Protein 6KQW (pdb70)

Organism: Bacillus subtilis (strain 168) (NCBI:txid224308)

Secondary structure (DSSP, 8-state):
-EEE--S-HHHHHHHHHHHHHHHHTT---EEEE-TTTHHHHHHTT-EEEE---------HHHHHTTSS--S-EEEETT-HHHHH-----EEEEESS----SS--------TTS--SSEEESS-GGGSTTGGG--TTEEE--------------SS-EEEEE-TTS-TT-HHHHHHHHHHHTTSS-EEEEE-TTSS-GGGSS---TTEEEES---HHHHHTT-SEEEE---HHHHHHHHHTT--EEE---SHHHHHHHHHHHHTTSEEE--GGG--HHHHHHHHHHHHT-HHHHHHHHHHHHHHHHT-HHHHHHHHHHHH---

Radius of gyration: 20.53 Å; Cα contacts (8 Å, |Δi|>4): 589; chains: 1; bounding box: 54×44×59 Å

Solvent-accessible surface area: 15782 Å² total; per-residue (Å²): 13,5,2,14,2,41,23,39,136,27,35,0,46,7,1,28,9,0,0,82,25,0,38,115,72,65,66,76,3,5,1,8,0,15,119,113,30,6,81,40,0,105,161,20,43,5,99,14,41,87,47,154,43,115,156,155,118,102,33,119,76,43,65,151,101,92,126,61,105,21,77,2,8,0,0,1,37,63,8,70,35,0,43,96,24,109,163,22,42,19,0,21,2,6,10,9,1,0,55,9,124,69,21,108,47,44,124,200,209,122,53,85,59,18,14,74,13,1,0,0,8,0,2,93,35,0,0,30,90,55,137,58,8,68,131,54,15,7,12,0,0,15,5,45,52,184,135,104,158,40,120,74,70,150,78,47,4,0,0,0,11,0,43,116,2,18,95,100,28,52,92,0,3,99,29,0,14,150,7,6,79,137,39,77,25,40,2,19,0,12,2,22,151,22,19,73,26,156,91,24,175,89,74,8,116,13,12,53,13,126,88,90,27,56,32,75,50,6,1,108,78,12,63,0,0,0,0,16,0,11,11,42,16,0,2,23,0,0,21,13,4,1,6,0,0,0,0,8,71,106,86,48,19,72,40,0,0,67,34,0,62,140,47,14,2,4,41,60,16,31,78,150,104,10,66,33,63,17,0,74,113,11,3,113,56,2,46,70,52,126,129,10,55,56,94,0,79,81,10,37,118,50,8,116,140,8,32,15,6,66,91,0,0,42,67,1,59,72,49,83,170,231

Nearest PDB structures (foldseek):
  6kqw-assembly1_A  TM=1.003E+00  e=9.957E-61  Bacillus subtilis subsp. subtilis str. 168
  6kqx-assembly1_A  TM=9.672E-01  e=4.516E-52  Bacillus subtilis subsp. subtilis str. 168
  7bov-assembly1_A  TM=9.683E-01  e=1.628E-50  Bacillus subtilis subsp. subtilis str. 168
  7vlb-assembly2_B  TM=9.581E-01  e=4.011E-49  Bacillus spizizenii
  7vlb-assembly1_A  TM=9.550E-01  e=1.738E-48  Bacillus spizizenii

Foldseek 3Di:
DEEEEEADCLTVVLCLLQLLLLVVVPDAYEYEYAPVCCVSNVVSPYHYLHDDDDVVPECVSVVVPCVPPDQEYEYELPPLNRLVDPPHQYEYEDSAAQDAPVDDDDDPPCSNHQHQAYEYQQFLVLHDPSVPDDPNYQYQHRADHPDDDDDDDPFAEEEEDADPPPLQCVVLVVLVCVLPQPHSYQYEYANANSDDVVPDDDRHPSYDYHPDDPLLVSLLRHQAYEYAQRSNSVSSNLLNLHAYEHEHDDRSSVVSQVSCVVLLRAHYQYPVNDGSVVVNVRCVVQSPDVVSSVSSVVSNVSNVVSNHSNVVSVVVVVVPDD

B-factor: mean 69.85, std 29.56, range [24.28, 146.43]

InterPro domains:
  IPR002213 UDP-glucuronosyl/UDP-glucosyltransferase [cd03784] (4-351)
  IPR006326 UDP-glycosyltransferase, MGT-like [TIGR01426] (9-387)
  IPR010610 Erythromycin biosynthesis protein CIII-like, C-terminal domain [PF06722] (263-367)
  IPR050426 Glycosyltransferase 28 [PTHR48050] (214-385)

Structure (mmCIF, N/CA/C/O backbone):
data_6KQW
#
_entry.id   6KQW
#
_cell.length_a   51.819
_cell.length_b   116.845
_cell.length_c   187.660
_cell.angle_alpha   90.00
_cell.angle_beta   90.00
_cell.angle_gamma   90.00
#
_symmetry.space_group_name_H-M   'I 2 2 2'
#
loop_
_entity.id
_entity.type
_entity.pdbx_description
1 polymer 'Uncharacterized UDP-glucosyltransferase YjiC'
2 non-polymer 'CITRIC ACID'
3 water water
#
loop_
_atom_site.group_PDB
_atom_site.id
_atom_site.type_symbol
_atom_site.label_atom_id
_atom_site.label_alt_id
_atom_site.label_comp_id
_atom_site.label_asym_id
_atom_site.label_entity_id
_atom_site.label_seq_id
_atom_site.pdbx_PDB_ins_code
_atom_site.Cartn_x
_atom_site.Cartn_y
_atom_site.Cartn_z
_atom_site.occupancy
_atom_site.B_iso_or_equiv
_atom_site.auth_seq_id
_atom_site.auth_comp_id
_atom_site.auth_asym_id
_atom_site.auth_atom_id
_atom_site.pdbx_PDB_model_num
ATOM 1 N N . ILE A 1 6 ? 4.704 49.044 84.204 1.00 98.58 6 ILE A N 1
ATOM 2 C CA . ILE A 1 6 ? 5.131 47.917 83.385 1.00 99.07 6 ILE A CA 1
ATOM 3 C C . ILE A 1 6 ? 6.639 47.741 83.455 1.00 92.90 6 ILE A C 1
ATOM 4 O O . ILE A 1 6 ? 7.397 48.655 83.139 1.00 89.44 6 ILE A O 1
ATOM 9 N N . SER A 1 7 ? 7.071 46.559 83.877 1.00 88.94 7 SER A N 1
ATOM 10 C CA . SER A 1 7 ? 8.471 46.170 83.818 1.00 101.94 7 SER A CA 1
ATOM 11 C C . SER A 1 7 ? 8.634 45.069 82.782 1.00 99.77 7 SER A C 1
ATOM 12 O O . SER A 1 7 ? 7.778 44.186 82.661 1.00 94.46 7 SER A O 1
ATOM 15 N N . MET A 1 8 ? 9.724 45.130 82.023 1.00 100.17 8 MET A N 1
ATOM 16 C CA . MET A 1 8 ? 10.033 44.100 81.041 1.00 97.28 8 MET A CA 1
ATOM 17 C C . MET A 1 8 ? 11.446 43.592 81.275 1.00 91.28 8 MET A C 1
ATOM 18 O O . MET A 1 8 ? 12.409 44.363 81.197 1.00 97.82 8 MET A O 1
ATOM 23 N N . ILE A 1 9 ? 11.561 42.299 81.560 1.00 93.96 9 ILE A N 1
ATOM 24 C CA . ILE A 1 9 ? 12.834 41.658 81.863 1.00 98.15 9 ILE A CA 1
ATOM 25 C C . ILE A 1 9 ? 13.355 41.019 80.583 1.00 93.81 9 ILE A C 1
ATOM 26 O O . ILE A 1 9 ? 12.603 40.348 79.865 1.00 91.78 9 ILE A O 1
ATOM 31 N N . ASN A 1 10 ? 14.638 41.225 80.295 1.00 86.78 10 ASN A N 1
ATOM 32 C CA . ASN A 1 10 ? 15.210 40.801 79.025 1.00 87.87 10 ASN A CA 1
ATOM 33 C C . ASN A 1 10 ? 16.686 40.482 79.212 1.00 100.08 10 ASN A C 1
ATOM 34 O O . ASN A 1 10 ? 17.395 41.190 79.932 1.00 97.95 10 ASN A O 1
ATOM 39 N N . ILE A 1 11 ? 17.140 39.418 78.555 1.00 86.17 11 ILE A N 1
ATOM 40 C CA . ILE A 1 11 ? 18.534 38.981 78.625 1.00 85.42 11 ILE A CA 1
ATOM 41 C C . ILE A 1 11 ? 19.425 40.034 77.976 1.00 87.77 11 ILE A C 1
ATOM 42 O O . ILE A 1 11 ? 18.946 40.822 77.147 1.00 90.02 11 ILE A O 1
ATOM 47 N N . PRO A 1 12 ? 20.718 40.098 78.323 1.00 86.92 12 PRO A N 1
ATOM 48 C CA . PRO A 1 12 ? 21.618 41.106 77.713 1.00 98.55 12 PRO A CA 1
ATOM 49 C C . PRO A 1 12 ? 22.216 40.699 76.364 1.00 102.03 12 PRO A C 1
ATOM 50 O O . PRO A 1 12 ? 23.354 40.237 76.243 1.00 93.88 12 PRO A O 1
ATOM 54 N N . ALA A 1 13 ? 21.420 40.887 75.312 1.00 102.74 13 ALA A N 1
ATOM 55 C CA . ALA A 1 13 ? 21.864 40.666 73.942 1.00 97.13 13 ALA A CA 1
ATOM 56 C C . ALA A 1 13 ? 21.042 41.553 73.019 1.00 81.26 13 ALA A C 1
ATOM 57 O O . ALA A 1 13 ? 19.813 41.603 73.138 1.00 81.98 13 ALA A O 1
ATOM 59 N N . TYR A 1 14 ? 21.735 42.238 72.103 1.00 79.46 14 TYR A N 1
ATOM 60 C CA . TYR A 1 14 ? 21.106 43.209 71.208 1.00 83.29 14 TYR A CA 1
ATOM 61 C C . TYR A 1 14 ? 19.933 42.600 70.449 1.00 85.26 14 TYR A C 1
ATOM 62 O O . TYR A 1 14 ? 18.892 43.249 70.278 1.00 78.35 14 TYR A O 1
ATOM 71 N N . GLY A 1 15 ? 20.082 41.356 69.987 1.00 81.81 15 GLY A N 1
ATOM 72 C CA . GLY A 1 15 ? 19.030 40.729 69.207 1.00 62.35 15 GLY A CA 1
ATOM 73 C C . GLY A 1 15 ? 17.713 40.609 69.947 1.00 72.00 15 GLY A C 1
ATOM 74 O O . GLY A 1 15 ? 16.646 40.591 69.327 1.00 69.89 15 GLY A O 1
ATOM 75 N N . HIS A 1 16 ? 17.762 40.530 71.275 1.00 71.82 16 HIS A N 1
ATOM 76 C CA . HIS A 1 16 ? 16.544 40.465 72.073 1.00 75.38 16 HIS A CA 1
ATOM 77 C C . HIS A 1 16 ? 16.085 41.831 72.556 1.00 67.50 16 HIS A C 1
ATOM 78 O O . HIS A 1 16 ? 14.878 42.059 72.690 1.00 74.94 16 HIS A O 1
ATOM 85 N N . VAL A 1 17 ? 17.018 42.746 72.817 1.00 65.43 17 VAL A N 1
ATOM 86 C CA . VAL A 1 17 ? 16.656 44.043 73.375 1.00 78.11 17 VAL A CA 1
ATOM 87 C C . VAL A 1 17 ? 16.060 44.953 72.311 1.00 82.03 17 VAL A C 1
ATOM 88 O O . VAL A 1 17 ? 15.092 45.678 72.573 1.00 78.18 17 VAL A O 1
ATOM 92 N N . ASN A 1 18 ? 16.616 44.936 71.099 1.00 73.71 18 ASN A N 1
ATOM 93 C CA . ASN A 1 18 ? 16.299 45.994 70.142 1.00 81.96 18 ASN A CA 1
ATOM 94 C C . ASN A 1 18 ? 14.861 45.990 69.639 1.00 69.28 18 ASN A C 1
ATOM 95 O O . ASN A 1 18 ? 14.302 47.082 69.443 1.00 71.86 18 ASN A O 1
ATOM 100 N N . PRO A 1 19 ? 14.220 44.848 69.375 1.00 69.70 19 PRO A N 1
ATOM 101 C CA . PRO A 1 19 ? 12.786 44.906 69.057 1.00 64.58 19 PRO A CA 1
ATOM 102 C C . PRO A 1 19 ? 11.950 45.465 70.195 1.00 76.55 19 PRO A C 1
ATOM 103 O O . PRO A 1 19 ? 10.864 45.999 69.946 1.00 60.49 19 PRO A O 1
ATOM 107 N N . THR A 1 20 ? 12.423 45.377 71.438 1.00 70.98 20 THR A N 1
ATOM 108 C CA . THR A 1 20 ? 11.674 45.933 72.557 1.00 74.07 20 THR A CA 1
ATOM 109 C C . THR A 1 20 ? 11.751 47.453 72.625 1.00 73.26 20 THR A C 1
ATOM 110 O O . THR A 1 20 ? 10.872 48.074 73.231 1.00 68.10 20 THR A O 1
ATOM 114 N N . LEU A 1 21 ? 12.767 48.063 72.009 1.00 66.52 21 LEU A N 1
ATOM 115 C CA . LEU A 1 21 ? 13.007 49.492 72.203 1.00 65.06 21 LEU A CA 1
ATOM 116 C C . LEU A 1 21 ? 11.873 50.336 71.636 1.00 77.21 21 LEU A C 1
ATOM 117 O O . LEU A 1 21 ? 11.362 51.237 72.311 1.00 75.97 21 LEU A O 1
ATOM 122 N N . ALA A 1 22 ? 11.469 50.067 70.392 1.00 73.59 22 ALA A N 1
ATOM 123 C CA . ALA A 1 22 ? 10.354 50.804 69.808 1.00 68.56 22 ALA A CA 1
ATOM 124 C C . ALA A 1 22 ? 9.054 50.567 70.563 1.00 74.01 22 ALA A C 1
ATOM 125 O O . ALA A 1 22 ? 8.118 51.362 70.430 1.00 64.19 22 ALA A O 1
ATOM 127 N N . LEU A 1 23 ? 8.980 49.498 71.360 1.00 72.12 23 LEU A N 1
ATOM 128 C CA . LEU A 1 23 ? 7.763 49.199 72.105 1.00 77.04 23 LEU A CA 1
ATOM 129 C C . LEU A 1 23 ? 7.726 49.925 73.445 1.00 79.48 23 LEU A C 1
ATOM 130 O O . LEU A 1 23 ? 6.650 50.339 73.894 1.00 70.12 23 LEU A O 1
ATOM 135 N N . VAL A 1 24 ? 8.879 50.088 74.102 1.00 68.12 24 VAL A N 1
ATOM 136 C CA . VAL A 1 24 ? 8.896 50.919 75.302 1.00 87.57 24 VAL A CA 1
ATOM 137 C C . VAL A 1 24 ? 8.616 52.368 74.932 1.00 86.87 24 VAL A C 1
ATOM 138 O O . VAL A 1 24 ? 8.000 53.106 75.708 1.00 91.00 24 VAL A O 1
ATOM 142 N N . GLU A 1 25 ? 9.034 52.791 73.736 1.00 75.81 25 GLU A N 1
ATOM 143 C CA . GLU A 1 25 ? 8.751 54.148 73.285 1.00 86.06 25 GLU A CA 1
ATOM 144 C C . GLU A 1 25 ? 7.264 54.334 73.016 1.00 82.96 25 GLU A C 1
ATOM 145 O O . GLU A 1 25 ? 6.696 55.387 73.329 1.00 90.05 25 GLU A O 1
ATOM 151 N N . LYS A 1 26 ? 6.615 53.318 72.443 1.00 76.66 26 LYS A N 1
ATOM 152 C CA . LYS A 1 26 ? 5.172 53.387 72.236 1.00 84.59 26 LYS A CA 1
ATOM 153 C C . LYS A 1 26 ? 4.425 53.363 73.563 1.00 91.49 26 LYS A C 1
ATOM 154 O O . LYS A 1 26 ? 3.449 54.100 73.745 1.00 84.28 26 LYS A O 1
ATOM 160 N N . LEU A 1 27 ? 4.869 52.524 74.502 1.00 87.72 27 LEU A N 1
ATOM 161 C CA . LEU A 1 27 ? 4.213 52.458 75.804 1.00 87.92 27 LEU A CA 1
ATOM 162 C C . LEU A 1 27 ? 4.440 53.735 76.604 1.00 93.84 27 LEU A C 1
ATOM 163 O O . LEU A 1 27 ? 3.538 54.199 77.312 1.00 89.05 27 LEU A O 1
ATOM 168 N N . CYS A 1 28 ? 5.638 54.318 76.505 1.00 87.03 28 CYS A N 1
ATOM 169 C CA . CYS A 1 28 ? 5.921 55.551 77.234 1.00 85.67 28 CYS A CA 1
ATOM 170 C C . CYS A 1 28 ? 5.078 56.709 76.717 1.00 95.16 28 CYS A C 1
ATOM 171 O O . CYS A 1 28 ? 4.540 57.492 77.508 1.00 92.97 28 CYS A O 1
ATOM 174 N N . GLU A 1 29 ? 4.949 56.834 75.395 1.00 89.51 29 GLU A N 1
ATOM 175 C CA . GLU A 1 29 ? 4.134 57.898 74.821 1.00 93.09 29 GLU A CA 1
ATOM 176 C C . GLU A 1 29 ? 2.647 57.707 75.089 1.00 84.59 29 GLU A C 1
ATOM 177 O O . GLU A 1 29 ? 1.876 58.655 74.905 1.00 107.01 29 GLU A O 1
ATOM 183 N N . LYS A 1 30 ? 2.230 56.517 75.517 1.00 82.81 30 LYS A N 1
ATOM 184 C CA . LYS A 1 30 ? 0.845 56.254 75.884 1.00 89.57 30 LYS A CA 1
ATOM 185 C C . LYS A 1 30 ? 0.570 56.502 77.361 1.00 92.95 30 LYS A C 1
ATOM 186 O O . LYS A 1 30 ? -0.553 56.263 77.816 1.00 93.73 30 LYS A O 1
ATOM 192 N N . GLY A 1 31 ? 1.562 56.964 78.117 1.00 87.40 31 GLY A N 1
ATOM 193 C CA . GLY A 1 31 ? 1.359 57.270 79.519 1.00 87.77 31 GLY A CA 1
ATOM 194 C C . GLY A 1 31 ? 1.472 56.069 80.434 1.00 101.59 31 GLY A C 1
ATOM 195 O O . GLY A 1 31 ? 0.571 55.799 81.236 1.00 111.50 31 GLY A O 1
ATOM 196 N N . HIS A 1 32 ? 2.579 55.339 80.321 1.00 87.39 32 HIS A N 1
ATOM 197 C CA . HIS A 1 32 ? 2.880 54.217 81.195 1.00 82.49 32 HIS A CA 1
ATOM 198 C C . HIS A 1 32 ? 4.314 54.350 81.688 1.00 85.98 32 HIS A C 1
ATOM 199 O O . HIS A 1 32 ? 5.161 54.970 81.039 1.00 97.68 32 HIS A O 1
ATOM 206 N N . ARG A 1 33 ? 4.568 53.733 82.844 1.00 96.05 33 ARG A N 1
ATOM 207 C CA . ARG A 1 33 ? 5.922 53.693 83.453 1.00 98.93 33 ARG A CA 1
ATOM 208 C C . ARG A 1 33 ? 6.578 52.389 82.994 1.00 83.75 33 ARG A C 1
ATOM 209 O O . ARG A 1 33 ? 6.030 51.316 83.297 1.00 82.04 33 ARG A O 1
ATOM 217 N N . VAL A 1 34 ? 7.697 52.491 82.276 1.00 82.49 34 VAL A N 1
ATOM 218 C CA . VAL A 1 34 ? 8.377 51.318 81.741 1.00 90.43 34 VAL A CA 1
ATOM 219 C C . VAL A 1 34 ? 9.724 51.205 82.444 1.00 84.13 34 VAL A C 1
ATOM 220 O O . VAL A 1 34 ? 10.673 51.930 82.120 1.00 87.90 34 VAL A O 1
ATOM 224 N N . THR A 1 35 ? 9.809 50.304 83.415 1.00 84.51 35 THR A N 1
ATOM 225 C CA . THR A 1 35 ? 11.090 49.904 83.971 1.00 100.06 35 THR A CA 1
ATOM 226 C C . THR A 1 35 ? 11.641 48.738 83.157 1.00 98.18 35 THR A C 1
ATOM 227 O O . THR A 1 35 ? 10.889 47.958 82.568 1.00 96.40 35 THR A O 1
ATOM 231 N N . TYR A 1 36 ? 12.967 48.633 83.112 1.00 95.84 36 TYR A N 1
ATOM 232 C CA . TYR A 1 36 ? 13.615 47.708 82.185 1.00 95.70 36 TYR A CA 1
ATOM 233 C C . TYR A 1 36 ? 14.871 47.159 82.845 1.00 93.33 36 TYR A C 1
ATOM 234 O O . TYR A 1 36 ? 15.839 47.898 83.046 1.00 86.46 36 TYR A O 1
ATOM 243 N N . ALA A 1 37 ? 14.864 45.869 83.168 1.00 91.91 37 ALA A N 1
ATOM 244 C CA . ALA A 1 37 ? 16.028 45.234 83.774 1.00 93.76 37 ALA A CA 1
ATOM 245 C C . ALA A 1 37 ? 17.022 44.846 82.686 1.00 91.12 37 ALA A C 1
ATOM 246 O O . ALA A 1 37 ? 16.768 43.923 81.906 1.00 98.47 37 ALA A O 1
ATOM 248 N N . THR A 1 38 ? 18.149 45.555 82.631 1.00 93.69 38 THR A N 1
ATOM 249 C CA . THR A 1 38 ? 19.206 45.264 81.672 1.00 91.86 38 THR A CA 1
ATOM 250 C C . THR A 1 38 ? 20.540 45.644 82.303 1.00 101.16 38 THR A C 1
ATOM 251 O O . THR A 1 38 ? 20.590 46.224 83.391 1.00 107.56 38 THR A O 1
ATOM 255 N N . THR A 1 39 ? 21.632 45.302 81.622 1.00 96.43 39 THR A N 1
ATOM 256 C CA . THR A 1 39 ? 22.951 45.665 82.113 1.00 102.62 39 THR A CA 1
ATOM 257 C C . THR A 1 39 ? 23.258 47.114 81.746 1.00 105.31 39 THR A C 1
ATOM 258 O O . THR A 1 39 ? 22.480 47.794 81.072 1.00 111.30 39 THR A O 1
ATOM 262 N N . GLU A 1 40 ? 24.410 47.602 82.209 1.00 101.39 40 GLU A N 1
ATOM 263 C CA . GLU A 1 40 ? 24.850 48.934 81.813 1.00 116.98 40 GLU A CA 1
ATOM 264 C C . GLU A 1 40 ? 25.118 49.019 80.317 1.00 111.04 40 GLU A C 1
ATOM 265 O O . GLU A 1 40 ? 25.077 50.117 79.751 1.00 113.77 40 GLU A O 1
ATOM 271 N N . GLU A 1 41 ? 25.376 47.882 79.666 1.00 109.13 41 GLU A N 1
ATOM 272 C CA . GLU A 1 41 ? 25.631 47.881 78.230 1.00 108.89 41 GLU A CA 1
ATOM 273 C C . GLU A 1 41 ? 24.423 48.390 77.452 1.00 107.86 41 GLU A C 1
ATOM 274 O O . GLU A 1 41 ? 24.570 49.159 76.495 1.00 101.31 41 GLU A O 1
ATOM 280 N N . PHE A 1 42 ? 23.222 47.977 77.850 1.00 94.85 42 PHE A N 1
ATOM 281 C CA . PHE A 1 42 ? 21.994 48.395 77.187 1.00 106.61 42 PHE A CA 1
ATOM 282 C C . PHE A 1 42 ? 21.266 49.504 77.933 1.00 110.36 42 PHE A C 1
ATOM 283 O O . PHE A 1 42 ? 20.161 49.880 77.532 1.00 99.27 42 PHE A O 1
ATOM 291 N N . ALA A 1 43 ? 21.859 50.033 79.004 1.00 112.02 43 ALA A N 1
ATOM 292 C CA . ALA A 1 43 ? 21.222 51.116 79.751 1.00 103.92 43 ALA A CA 1
ATOM 293 C C . ALA A 1 43 ? 21.014 52.377 78.921 1.00 96.28 43 ALA A C 1
ATOM 294 O O . ALA A 1 43 ? 19.906 52.939 78.968 1.00 95.70 43 ALA A O 1
ATOM 296 N N . PRO A 1 44 ? 21.998 52.884 78.161 1.00 97.98 44 PRO A N 1
ATOM 297 C CA . PRO A 1 44 ? 21.740 54.117 77.396 1.00 104.08 44 PRO A CA 1
ATOM 298 C C . PRO A 1 44 ? 20.639 53.967 76.361 1.00 101.83 44 PRO A C 1
ATOM 299 O O . PRO A 1 44 ? 19.842 54.894 76.174 1.00 93.72 44 PRO A O 1
ATOM 303 N N . ALA A 1 45 ? 20.567 52.818 75.685 1.00 101.30 45 ALA A N 1
ATOM 304 C CA . ALA A 1 45 ? 19.559 52.634 74.646 1.00 92.51 45 ALA A CA 1
ATOM 305 C C . ALA A 1 45 ? 18.154 52.535 75.228 1.00 94.10 45 ALA A C 1
ATOM 306 O O . ALA A 1 45 ? 17.193 53.002 74.604 1.00 96.99 45 ALA A O 1
ATOM 308 N N . VAL A 1 46 ? 18.013 51.933 76.411 1.00 92.01 46 VAL A N 1
ATOM 309 C CA . VAL A 1 46 ? 16.696 51.813 77.031 1.00 97.19 46 VAL A CA 1
ATOM 310 C C . VAL A 1 46 ? 16.210 53.172 77.518 1.00 98.76 46 VAL A C 1
ATOM 311 O O . VAL A 1 46 ? 15.057 53.558 77.288 1.00 94.61 46 VAL A O 1
ATOM 315 N N . GLN A 1 47 ? 17.080 53.918 78.202 1.00 94.44 47 GLN A N 1
ATOM 316 C CA . GLN A 1 47 ? 16.691 55.227 78.711 1.00 103.32 47 GLN A CA 1
ATOM 317 C C . GLN A 1 47 ? 16.529 56.259 77.604 1.00 99.54 47 GLN A C 1
ATOM 318 O O . GLN A 1 47 ? 15.821 57.249 77.802 1.00 102.60 47 GLN A O 1
ATOM 324 N N . GLN A 1 48 ? 17.161 56.056 76.447 1.00 97.68 48 GLN A N 1
ATOM 325 C CA . GLN A 1 48 ? 16.950 56.970 75.328 1.00 101.61 48 GLN A CA 1
ATOM 326 C C . GLN A 1 48 ? 15.555 56.807 74.740 1.00 96.54 48 GLN A C 1
ATOM 327 O O . GLN A 1 48 ? 15.028 57.737 74.113 1.00 102.22 48 GLN A O 1
ATOM 333 N N . ALA A 1 49 ? 14.944 55.637 74.937 1.00 90.09 49 ALA A N 1
ATOM 334 C CA . ALA A 1 49 ? 13.582 55.365 74.506 1.00 93.01 49 ALA A CA 1
ATOM 335 C C . ALA A 1 49 ? 12.579 55.522 75.638 1.00 103.57 49 ALA A C 1
ATOM 336 O O . ALA A 1 49 ? 11.437 55.072 75.510 1.00 94.98 49 ALA A O 1
ATOM 338 N N . GLY A 1 50 ? 12.987 56.139 76.746 1.00 103.10 50 GLY A N 1
ATOM 339 C CA . GLY A 1 50 ? 12.087 56.440 77.836 1.00 97.90 50 GLY A CA 1
ATOM 340 C C . GLY A 1 50 ? 12.013 55.397 78.930 1.00 96.58 50 GLY A C 1
ATOM 341 O O . GLY A 1 50 ? 11.327 55.626 79.935 1.00 95.73 50 GLY A O 1
ATOM 342 N N . GLY A 1 51 ? 12.688 54.263 78.773 1.00 100.05 51 GLY A N 1
ATOM 343 C CA . GLY A 1 51 ? 12.667 53.252 79.807 1.00 100.91 51 GLY A CA 1
ATOM 344 C C . GLY A 1 51 ? 13.449 53.666 81.038 1.00 100.17 51 GLY A C 1
ATOM 345 O O . GLY A 1 51 ? 14.295 54.561 81.014 1.00 97.19 51 GLY A O 1
ATOM 346 N N . GLU A 1 52 ? 13.148 52.997 82.142 1.00 96.30 52 GLU A N 1
ATOM 347 C CA . GLU A 1 52 ? 13.884 53.149 83.390 1.00 97.63 52 GLU A CA 1
ATOM 348 C C . GLU A 1 52 ? 14.761 51.909 83.523 1.00 90.17 52 GLU A C 1
ATOM 349 O O . GLU A 1 52 ? 14.262 50.799 83.727 1.00 88.37 52 GLU A O 1
ATOM 355 N N . ALA A 1 53 ? 16.069 52.100 83.381 1.00 90.36 53 ALA A N 1
ATOM 356 C CA . ALA A 1 53 ? 17.006 50.984 83.299 1.00 100.39 53 ALA A CA 1
ATOM 357 C C . ALA A 1 53 ? 17.339 50.519 84.710 1.00 102.86 53 ALA A C 1
ATOM 358 O O . ALA A 1 53 ? 18.172 51.113 85.397 1.00 106.68 53 ALA A O 1
ATOM 360 N N . LEU A 1 54 ? 16.676 49.456 85.152 1.00 98.48 54 LEU A N 1
ATOM 361 C CA . LEU A 1 54 ? 16.982 48.826 86.435 1.00 101.07 54 LEU A CA 1
ATOM 362 C C . LEU A 1 54 ? 18.170 47.896 86.222 1.00 99.45 54 LEU A C 1
ATOM 363 O O . LEU A 1 54 ? 18.019 46.713 85.905 1.00 104.04 54 LEU A O 1
ATOM 368 N N . ILE A 1 55 ? 19.371 48.453 86.408 1.00 93.14 55 ILE A N 1
ATOM 369 C CA . ILE A 1 55 ? 20.598 47.740 86.080 1.00 98.83 55 ILE A CA 1
ATOM 370 C C . ILE A 1 55 ? 20.710 46.465 86.914 1.00 114.65 55 ILE A C 1
ATOM 371 O O . ILE A 1 55 ? 20.227 46.390 88.051 1.00 121.02 55 ILE A O 1
ATOM 376 N N . TYR A 1 56 ? 21.323 45.438 86.325 1.00 114.13 56 TYR A N 1
ATOM 377 C CA . TYR A 1 56 ? 21.553 44.185 87.030 1.00 114.96 56 TYR A CA 1
ATOM 378 C C . TYR A 1 56 ? 22.851 43.561 86.531 1.00 113.99 56 TYR A C 1
ATOM 379 O O . TYR A 1 56 ? 23.376 43.926 85.475 1.00 109.59 56 TYR A O 1
ATOM 388 N N . HIS A 1 57 ? 23.383 42.637 87.328 1.00 115.19 57 HIS A N 1
ATOM 389 C CA . HIS A 1 57 ? 24.665 42.000 87.063 1.00 122.93 57 HIS A CA 1
ATOM 390 C C . HIS A 1 57 ? 24.461 40.521 86.761 1.00 126.40 57 HIS A C 1
ATOM 391 O O . HIS A 1 57 ? 23.609 39.863 87.368 1.00 123.31 57 HIS A O 1
ATOM 398 N N . THR A 1 58 ? 25.246 40.000 85.819 1.00 127.11 58 THR A N 1
ATOM 399 C CA . THR A 1 58 ? 25.178 38.588 85.469 1.00 125.10 58 THR A CA 1
ATOM 400 C C . THR A 1 58 ? 26.521 38.133 84.918 1.00 129.30 58 THR A C 1
ATOM 401 O O . THR A 1 58 ? 27.364 38.942 84.520 1.00 127.56 58 THR A O 1
ATOM 405 N N . SER A 1 59 ? 26.703 36.813 84.898 1.00 134.64 59 SER A N 1
ATOM 406 C CA . SER A 1 59 ? 27.950 36.199 84.443 1.00 134.59 59 SER A CA 1
ATOM 407 C C . SER A 1 59 ? 27.873 35.952 82.937 1.00 133.20 59 SER A C 1
ATOM 408 O O . SER A 1 59 ? 27.757 34.824 82.455 1.00 124.64 59 SER A O 1
ATOM 411 N N . LEU A 1 60 ? 27.945 37.051 82.190 1.00 140.98 60 LEU A N 1
ATOM 412 C CA . LEU A 1 60 ? 27.868 36.998 80.734 1.00 135.34 60 LEU A CA 1
ATOM 413 C C . LEU A 1 60 ? 29.080 36.282 80.146 1.00 126.82 60 LEU A C 1
ATOM 414 O O . LEU A 1 60 ? 30.192 36.810 80.154 1.00 118.08 60 LEU A O 1
ATOM 419 N N . SER A 1 86 ? 19.114 30.055 83.336 1.00 128.22 86 SER A N 1
ATOM 420 C CA . SER A 1 86 ? 19.458 29.103 84.426 1.00 126.22 86 SER A CA 1
ATOM 421 C C . SER A 1 86 ? 20.297 29.817 85.491 1.00 124.52 86 SER A C 1
ATOM 422 O O . SER A 1 86 ? 21.299 29.232 85.937 1.00 126.57 86 SER A O 1
ATOM 425 N N . ILE A 1 87 ? 19.894 31.031 85.878 1.00 128.82 87 ILE A N 1
ATOM 426 C CA . ILE A 1 87 ? 20.649 31.818 86.899 1.00 124.57 87 ILE A CA 1
ATOM 427 C C . ILE A 1 87 ? 19.735 32.123 88.092 1.00 132.56 87 ILE A C 1
ATOM 428 O O . ILE A 1 87 ? 19.149 31.171 88.642 1.00 126.47 87 ILE A O 1
ATOM 433 N N . LEU A 1 88 ? 19.620 33.399 88.477 1.00 135.76 88 LEU A N 1
ATOM 434 C CA . LEU A 1 88 ? 18.788 33.769 89.653 1.00 132.29 88 LEU A CA 1
ATOM 435 C C . LEU A 1 88 ? 18.106 35.126 89.436 1.00 131.38 88 LEU A C 1
ATOM 436 O O . LEU A 1 88 ? 18.687 35.984 88.745 1.00 129.62 88 LEU A O 1
ATOM 441 N N . PRO A 1 89 ? 16.890 35.345 89.986 1.00 130.19 89 PRO A N 1
ATOM 442 C CA . PRO A 1 89 ? 16.177 36.613 89.861 1.00 129.71 89 PRO A CA 1
ATOM 443 C C . PRO A 1 89 ? 16.274 37.437 91.153 1.00 135.43 89 PRO A C 1
ATOM 444 O O . PRO A 1 89 ? 15.475 38.338 91.331 1.00 129.77 89 PRO A O 1
ATOM 448 N N . GLN A 1 90 ? 17.237 37.106 92.017 1.00 132.70 90 GLN A N 1
ATOM 449 C CA . GLN A 1 90 ? 17.409 37.830 93.305 1.00 130.12 90 GLN A CA 1
ATOM 450 C C . GLN A 1 90 ? 17.611 39.323 93.028 1.00 128.59 90 GLN A C 1
ATOM 451 O O . GLN A 1 90 ? 16.968 40.140 93.708 1.00 134.67 90 GLN A O 1
ATOM 457 N N . LEU A 1 91 ? 18.463 39.659 92.055 1.00 130.20 91 LEU A N 1
ATOM 458 C CA . LEU A 1 91 ? 18.730 41.081 91.708 1.00 125.97 91 LEU A CA 1
ATOM 459 C C . LEU A 1 91 ? 17.403 41.799 91.432 1.00 127.72 91 LEU A C 1
ATOM 460 O O . LEU A 1 91 ? 17.204 42.896 91.983 1.00 125.84 91 LEU A O 1
ATOM 465 N N . GLU A 1 92 ? 16.538 41.200 90.607 1.00 124.05 92 GLU A N 1
ATOM 466 C CA . GLU A 1 92 ? 15.220 41.807 90.275 1.00 126.77 92 GLU A CA 1
ATOM 467 C C . GLU A 1 92 ? 14.328 41.781 91.519 1.00 134.60 92 GLU A C 1
ATOM 468 O O . GLU A 1 92 ? 13.528 42.719 91.690 1.00 134.14 92 GLU A O 1
ATOM 474 N N . GLU A 1 93 ? 14.470 40.742 92.347 1.00 135.74 93 GLU A N 1
ATOM 475 C CA . GLU A 1 93 ? 13.652 40.612 93.582 1.00 134.26 93 GLU A CA 1
ATOM 476 C C . GLU A 1 93 ? 13.957 41.788 94.515 1.00 134.90 93 GLU A C 1
ATOM 477 O O . GLU A 1 93 ? 13.004 42.307 95.127 1.00 141.54 93 GLU A O 1
ATOM 483 N N . LEU A 1 94 ? 15.237 42.168 94.610 1.00 129.21 94 LEU A N 1
ATOM 484 C CA . LEU A 1 94 ? 15.688 43.300 95.462 1.00 131.89 94 LEU A CA 1
ATOM 485 C C . LEU A 1 94 ? 14.782 44.508 95.206 1.00 136.14 94 LEU A C 1
ATOM 486 O O . LEU A 1 94 ? 14.122 44.962 96.159 1.00 139.69 94 LEU A O 1
ATOM 491 N N . TYR A 1 95 ? 14.740 44.990 93.963 1.00 132.07 95 TYR A N 1
ATOM 492 C CA . TYR A 1 95 ? 13.868 46.147 93.630 1.00 125.95 95 TYR A CA 1
ATOM 493 C C . TYR A 1 95 ? 12.408 45.685 93.573 1.00 131.60 95 TYR A C 1
ATOM 494 O O . TYR A 1 95 ? 11.723 45.993 92.580 1.00 126.69 95 TYR A O 1
ATOM 503 N N . LYS A 1 96 ? 11.959 44.972 94.611 1.00 137.94 96 LYS A N 1
ATOM 504 C CA . LYS A 1 96 ? 10.562 44.465 94.688 1.00 132.53 96 LYS A CA 1
ATOM 505 C C . LYS A 1 96 ? 9.680 45.522 95.356 1.00 133.00 96 LYS A C 1
ATOM 506 O O . LYS A 1 96 ? 8.454 45.475 95.132 1.00 129.14 96 LYS A O 1
ATOM 512 N N . ASP A 1 97 ? 10.292 46.409 96.156 1.00 135.15 97 ASP A N 1
ATOM 513 C CA . ASP A 1 97 ? 9.592 47.502 96.885 1.00 130.12 97 ASP A CA 1
ATOM 514 C C . ASP A 1 97 ? 8.599 48.181 95.939 1.00 130.33 97 ASP A C 1
ATOM 515 O O . ASP A 1 97 ? 7.406 48.250 96.285 1.00 125.07 97 ASP A O 1
ATOM 520 N N . ASP A 1 98 ? 9.088 48.665 94.795 1.00 134.09 98 ASP A N 1
ATOM 521 C CA . ASP A 1 98 ? 8.197 49.266 93.770 1.00 127.42 98 ASP A CA 1
ATOM 522 C C . ASP A 1 98 ? 7.713 48.126 92.870 1.00 119.37 98 ASP A C 1
ATOM 523 O O . ASP A 1 98 ? 8.192 48.036 91.727 1.00 122.67 98 ASP A O 1
ATOM 528 N N . GLN A 1 99 ? 6.787 47.300 93.371 1.00 116.78 99 GLN A N 1
ATOM 529 C CA . GLN A 1 99 ? 6.274 46.167 92.616 1.00 115.17 99 GLN A CA 1
ATOM 530 C C . GLN A 1 99 ? 5.687 46.671 91.300 1.00 119.30 99 GLN A C 1
ATOM 531 O O . 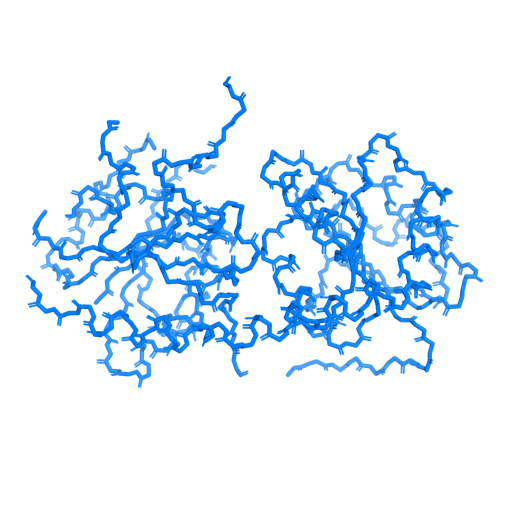GLN A 1 99 ? 4.964 47.675 91.290 1.00 113.64 99 GLN A O 1
ATOM 537 N N . PRO A 1 100 ? 6.062 46.073 90.181 1.00 123.05 100 PRO A N 1
ATOM 538 C CA . PRO A 1 100 ? 5.491 46.474 88.890 1.00 112.45 100 PRO A CA 1
ATOM 539 C C . PRO A 1 100 ? 4.094 45.902 88.695 1.00 100.54 100 PRO A C 1
ATOM 540 O O . PRO A 1 100 ? 3.687 44.933 89.337 1.00 99.50 100 PRO A O 1
ATOM 544 N N . ASP A 1 101 ? 3.363 46.511 87.761 1.00 95.90 101 ASP A N 1
ATOM 545 C CA . ASP A 1 101 ? 1.962 46.200 87.518 1.00 91.51 101 ASP A CA 1
ATOM 546 C C . ASP A 1 101 ? 1.746 45.138 86.447 1.00 107.25 101 ASP A C 1
ATOM 547 O O . ASP A 1 101 ? 0.770 44.384 86.525 1.00 107.39 101 ASP A O 1
ATOM 552 N N . LEU A 1 102 ? 2.620 45.065 85.444 1.00 112.09 102 LEU A N 1
ATOM 553 C CA . LEU A 1 102 ? 2.532 44.056 84.399 1.00 100.58 102 LEU A CA 1
ATOM 554 C C . LEU A 1 102 ? 3.938 43.608 84.039 1.00 98.10 102 LEU A C 1
ATOM 555 O O . LEU A 1 102 ? 4.853 44.431 83.948 1.00 91.38 102 LEU A O 1
ATOM 560 N N . ILE A 1 103 ? 4.112 42.306 83.850 1.00 97.70 103 ILE A N 1
ATOM 561 C CA . ILE A 1 103 ? 5.401 41.740 83.472 1.00 101.82 103 ILE A CA 1
ATOM 562 C C . ILE A 1 103 ? 5.382 41.451 81.978 1.00 97.63 103 ILE A C 1
ATOM 563 O O . ILE A 1 103 ? 4.351 41.053 81.416 1.00 92.30 103 ILE A O 1
ATOM 568 N N . ILE A 1 104 ? 6.514 41.698 81.324 1.00 91.50 104 ILE A N 1
ATOM 569 C CA . ILE A 1 104 ? 6.693 41.394 79.909 1.00 90.21 104 ILE A CA 1
ATOM 570 C C . ILE A 1 104 ? 8.098 40.835 79.736 1.00 86.87 104 ILE A C 1
ATOM 571 O O . ILE A 1 104 ? 9.074 41.587 79.666 1.00 87.85 104 ILE A O 1
ATOM 576 N N . TYR A 1 105 ? 8.223 39.516 79.681 1.00 75.64 105 TYR A N 1
ATOM 577 C CA . TYR A 1 105 ? 9.527 38.873 79.650 1.00 87.45 105 TYR A CA 1
ATOM 578 C C . TYR A 1 105 ? 9.825 38.335 78.259 1.00 84.37 105 TYR A C 1
ATOM 579 O O . TYR A 1 105 ? 8.955 37.751 77.605 1.00 71.52 105 TYR A O 1
ATOM 588 N N . ASP A 1 106 ? 11.056 38.560 77.805 1.00 76.39 106 ASP A N 1
ATOM 589 C CA . ASP A 1 106 ? 11.542 37.875 76.617 1.00 82.83 106 ASP A CA 1
ATOM 590 C C . ASP A 1 106 ? 11.505 36.372 76.857 1.00 82.29 106 ASP A C 1
ATOM 591 O O . ASP A 1 106 ? 11.735 35.903 77.975 1.00 81.26 106 ASP A O 1
ATOM 596 N N . PHE A 1 107 ? 11.209 35.613 75.799 1.00 82.63 107 PHE A N 1
ATOM 597 C CA . PHE A 1 107 ? 10.954 34.185 75.959 1.00 83.00 107 PHE A CA 1
ATOM 598 C C . PHE A 1 107 ? 12.144 33.434 76.549 1.00 71.03 107 PHE A C 1
ATOM 599 O O . PHE A 1 107 ? 11.962 32.331 77.076 1.00 78.13 107 PHE A O 1
ATOM 607 N N . VAL A 1 108 ? 13.346 34.009 76.499 1.00 71.45 108 VAL A N 1
ATOM 608 C CA . VAL A 1 108 ? 14.530 33.365 77.071 1.00 87.92 108 VAL A CA 1
ATOM 609 C C . VAL A 1 108 ? 14.761 33.797 78.515 1.00 99.12 108 VAL A C 1
ATOM 610 O O . VAL A 1 108 ? 15.273 33.025 79.327 1.00 103.39 108 VAL A O 1
ATOM 614 N N . ALA A 1 109 ? 14.410 35.031 78.872 1.00 101.90 109 ALA A N 1
ATOM 615 C CA . ALA A 1 109 ? 14.595 35.502 80.244 1.00 94.66 109 ALA A CA 1
ATOM 616 C C . ALA A 1 109 ? 13.477 34.905 81.093 1.00 92.08 109 ALA A C 1
ATOM 617 O O . ALA A 1 109 ? 12.481 35.554 81.424 1.00 87.77 109 ALA A O 1
ATOM 619 N N . LEU A 1 110 ? 13.655 33.618 81.412 1.00 103.38 110 LEU A N 1
ATOM 620 C CA . LEU A 1 110 ? 12.684 32.826 82.214 1.00 106.30 110 LEU A CA 1
ATOM 621 C C . LEU A 1 110 ? 12.588 33.416 83.622 1.00 109.96 110 LEU A C 1
ATOM 622 O O . LEU A 1 110 ? 11.599 33.121 84.321 1.00 98.93 110 LEU A O 1
ATOM 627 N N . ALA A 1 111 ? 13.583 34.217 84.013 1.00 107.64 111 ALA A N 1
ATOM 628 C CA . ALA A 1 111 ? 13.580 34.866 85.343 1.00 105.22 111 ALA A CA 1
ATOM 629 C C . ALA A 1 111 ? 12.250 35.602 85.530 1.00 107.98 111 ALA A C 1
ATOM 630 O O . ALA A 1 111 ? 11.566 35.338 86.533 1.00 112.81 111 ALA A O 1
ATOM 632 N N . GLY A 1 112 ? 11.875 36.440 84.557 1.00 101.23 112 GLY A N 1
ATOM 633 C CA . GLY A 1 112 ? 10.620 37.215 84.601 1.00 91.80 112 GLY A CA 1
ATOM 634 C C . GLY A 1 112 ? 9.378 36.340 84.657 1.00 99.37 112 GLY A C 1
ATOM 635 O O . GLY A 1 112 ? 8.393 36.772 85.276 1.00 104.00 112 GLY A O 1
ATOM 636 N N . LYS A 1 113 ? 9.412 35.158 84.034 1.00 101.83 113 LYS A N 1
ATOM 637 C CA . LYS A 1 113 ? 8.243 34.236 84.024 1.00 103.71 113 LYS A CA 1
ATOM 638 C C . LYS A 1 113 ? 7.928 33.766 85.449 1.00 108.76 113 LYS A C 1
ATOM 639 O O . LYS A 1 113 ? 6.735 33.607 85.767 1.00 104.88 113 LYS A O 1
ATOM 645 N N . LEU A 1 114 ? 8.962 33.553 86.267 1.00 106.69 114 LEU A N 1
ATOM 646 C CA . LEU A 1 114 ? 8.789 33.078 87.666 1.00 113.98 114 LEU A CA 1
ATOM 647 C C . LEU A 1 114 ? 7.763 33.951 88.402 1.00 114.50 114 LEU A C 1
ATOM 648 O O . LEU A 1 114 ? 6.856 33.381 89.038 1.00 115.44 114 LEU A O 1
ATOM 653 N N . PHE A 1 115 ? 7.905 35.277 88.322 1.00 111.47 115 PHE A N 1
ATOM 654 C CA . PHE A 1 115 ? 6.952 36.206 88.984 1.00 108.42 115 PHE A CA 1
ATOM 655 C C . PHE A 1 115 ? 5.732 36.416 88.082 1.00 111.49 115 PHE A C 1
ATOM 656 O O . PHE A 1 115 ? 4.620 36.107 88.549 1.00 122.74 115 PHE A O 1
ATOM 664 N N . LEU A 1 119 ? 4.113 36.145 91.914 1.00 117.01 119 LEU A N 1
ATOM 665 C CA . LEU A 1 119 ? 3.474 37.307 92.588 1.00 113.48 119 LEU A CA 1
ATOM 666 C C . LEU A 1 119 ? 2.082 37.536 91.993 1.00 115.03 119 LEU A C 1
ATOM 667 O O . LEU A 1 119 ? 1.536 38.634 92.180 1.00 123.81 119 LEU A O 1
ATOM 672 N N . ASN A 1 120 ? 1.553 36.535 91.285 1.00 116.61 120 ASN A N 1
ATOM 673 C CA . ASN A 1 120 ? 0.203 36.618 90.663 1.00 114.85 120 ASN A CA 1
ATOM 674 C C . ASN A 1 120 ? 0.075 37.913 89.855 1.00 122.53 120 ASN A C 1
ATOM 675 O O . ASN A 1 120 ? -0.932 38.622 90.036 1.00 119.57 120 ASN A O 1
ATOM 680 N N . VAL A 1 121 ? 1.053 38.195 88.990 1.00 123.55 121 VAL A N 1
ATOM 681 C CA . VAL A 1 121 ? 1.031 39.426 88.147 1.00 112.83 121 VAL A CA 1
ATOM 682 C C . VAL A 1 121 ? 0.763 39.004 86.701 1.00 111.24 121 VAL A C 1
ATOM 683 O O . VAL A 1 121 ? 1.383 38.025 86.253 1.00 109.94 121 VAL A O 1
ATOM 687 N N . PRO A 1 122 ? -0.132 39.690 85.958 1.00 108.18 122 PRO A N 1
ATOM 688 C CA . PRO A 1 122 ? -0.406 39.332 84.567 1.00 113.21 122 PRO A CA 1
ATOM 689 C C . PRO A 1 122 ? 0.926 39.392 83.806 1.00 108.28 122 PRO A C 1
ATOM 690 O O . PRO A 1 122 ? 1.615 40.386 83.921 1.00 104.83 122 PRO A O 1
ATOM 694 N N . VAL A 1 123 ? 1.254 38.333 83.061 1.00 108.68 123 VAL A N 1
ATOM 695 C CA . VAL A 1 123 ? 2.555 38.288 82.332 1.00 96.91 123 VAL A CA 1
ATOM 696 C C . VAL A 1 123 ? 2.314 38.183 80.823 1.00 93.56 123 VAL A C 1
ATOM 697 O O . VAL A 1 123 ? 1.260 37.659 80.420 1.00 86.91 123 VAL A O 1
ATOM 701 N N . ILE A 1 124 ? 3.273 38.679 80.036 1.00 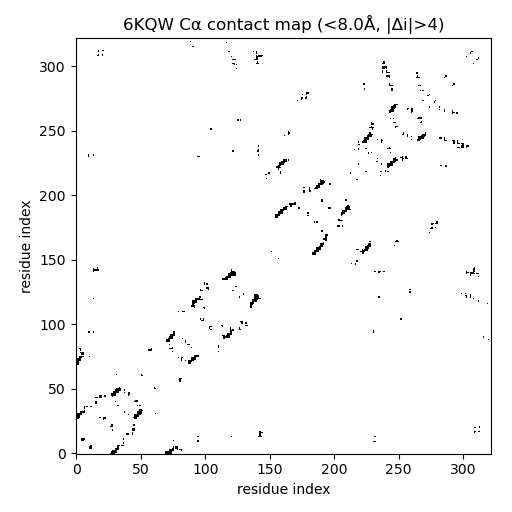90.08 124 ILE A N 1
ATOM 702 C CA . ILE A 1 124 ? 3.215 38.637 78.546 1.00 79.84 124 ILE A CA 1
ATOM 703 C C . ILE A 1 124 ? 4.593 38.199 78.041 1.00 82.76 124 ILE A C 1
ATOM 704 O O . ILE A 1 124 ? 5.600 38.737 78.540 1.00 71.26 124 ILE A O 1
ATOM 709 N N . LYS A 1 125 ? 4.630 37.255 77.098 1.00 76.39 125 LYS A N 1
ATOM 710 C CA . LYS A 1 125 ? 5.893 36.760 76.567 1.00 78.11 125 LYS A CA 1
ATOM 711 C C . LYS A 1 125 ? 6.215 37.437 75.239 1.00 63.37 125 LYS A C 1
ATOM 712 O O . LYS A 1 125 ? 5.328 37.645 74.405 1.00 59.40 125 LYS A O 1
ATOM 718 N N . LEU A 1 126 ? 7.489 37.777 75.050 1.00 65.78 126 LEU A N 1
ATOM 719 C CA . LEU A 1 126 ? 7.988 38.341 73.801 1.00 69.15 126 LEU A CA 1
ATOM 720 C C . LEU A 1 126 ? 8.817 37.286 73.081 1.00 70.66 126 LEU A C 1
ATOM 721 O O . LEU A 1 126 ? 9.785 36.763 73.644 1.00 70.65 126 LEU A O 1
ATOM 726 N N . CYS A 1 127 ? 8.444 36.984 71.840 1.00 71.52 127 CYS A N 1
ATOM 727 C CA . CYS A 1 127 ? 9.161 36.008 71.019 1.00 59.96 127 CYS A CA 1
ATOM 728 C C . CYS A 1 127 ? 9.999 36.776 70.002 1.00 62.53 127 CYS A C 1
ATOM 729 O O . CYS A 1 127 ? 9.522 37.149 68.931 1.00 66.28 127 CYS A O 1
ATOM 732 N N . SER A 1 128 ? 11.266 37.018 70.346 1.00 63.50 128 SER A N 1
ATOM 733 C CA . SER A 1 128 ? 12.186 37.660 69.416 1.00 59.74 128 SER A CA 1
ATOM 734 C C . SER A 1 128 ? 12.713 36.700 68.358 1.00 60.81 128 SER A C 1
ATOM 73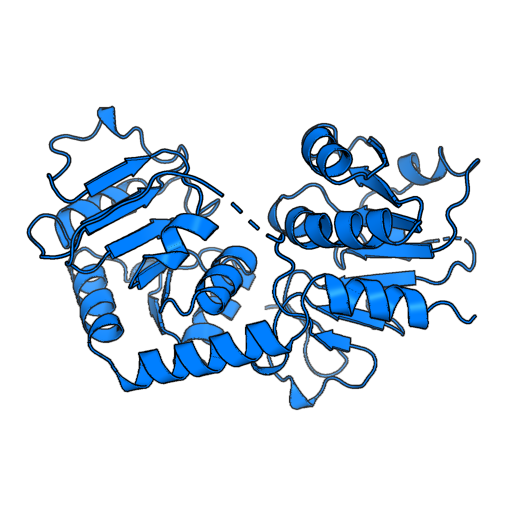5 O O . SER A 1 128 ? 13.406 37.139 67.433 1.00 49.39 128 SER A O 1
ATOM 738 N N . SER A 1 129 ? 12.413 35.409 68.479 1.00 57.11 129 SER A N 1
ATOM 739 C CA . SER A 1 129 ? 12.671 34.448 67.415 1.00 57.71 129 SER A CA 1
ATOM 740 C C . SER A 1 129 ? 11.347 33.831 66.990 1.00 53.95 129 SER A C 1
ATOM 741 O O . SER A 1 129 ? 10.292 34.453 67.149 1.00 50.54 129 SER A O 1
ATOM 744 N N . TYR A 1 130 ? 11.385 32.614 66.455 1.00 49.68 130 TYR A N 1
ATOM 745 C CA . TYR A 1 130 ? 10.149 31.922 66.129 1.00 46.25 130 TYR A CA 1
ATOM 746 C C . TYR A 1 130 ? 9.362 31.628 67.399 1.00 51.91 130 TYR A C 1
ATOM 747 O O . TYR A 1 130 ? 9.928 31.386 68.468 1.00 57.54 130 TYR A O 1
ATOM 756 N N . ALA A 1 131 ? 8.040 31.669 67.278 1.00 49.14 131 ALA A N 1
ATOM 757 C CA . ALA A 1 131 ? 7.197 31.276 68.391 1.00 58.52 131 ALA A CA 1
ATOM 758 C C . ALA A 1 131 ? 7.032 29.760 68.407 1.00 67.11 131 ALA A C 1
ATOM 759 O O . ALA A 1 131 ? 7.171 29.080 67.386 1.00 50.70 131 ALA A O 1
ATOM 761 N N . GLN A 1 132 ? 6.746 29.232 69.592 1.00 55.92 132 GLN A N 1
ATOM 762 C CA . GLN A 1 132 ? 6.624 27.797 69.797 1.00 64.67 132 GLN A CA 1
ATOM 763 C C . GLN A 1 132 ? 5.297 27.496 70.475 1.00 67.52 132 GLN A C 1
ATOM 764 O O . GLN A 1 132 ? 4.829 28.271 71.314 1.00 68.66 132 GLN A O 1
ATOM 770 N N . ASN A 1 133 ? 4.692 26.374 70.103 1.00 54.74 133 ASN A N 1
ATOM 771 C CA . ASN A 1 133 ? 3.437 25.941 70.705 1.00 64.50 133 ASN A CA 1
ATOM 772 C C . ASN A 1 133 ? 3.491 24.425 70.862 1.00 80.48 133 ASN A C 1
ATOM 773 O O . ASN A 1 133 ? 4.566 23.815 70.890 1.00 78.67 133 ASN A O 1
ATOM 778 N N . GLU A 1 134 ? 2.317 23.802 70.959 1.00 84.79 134 GLU A N 1
ATOM 779 C CA . GLU A 1 134 ? 2.243 22.358 71.132 1.00 85.61 134 GLU A CA 1
ATOM 780 C C . GLU A 1 134 ? 2.652 21.599 69.875 1.00 79.38 134 GLU A C 1
ATOM 781 O O . GLU A 1 134 ? 2.922 20.396 69.954 1.00 86.07 134 GLU A O 1
ATOM 787 N N . SER A 1 135 ? 2.714 22.271 68.727 1.00 84.69 135 SER A N 1
ATOM 788 C CA . SER A 1 135 ? 3.006 21.611 67.460 1.00 74.00 135 SER A CA 1
ATOM 789 C C . SER A 1 135 ? 4.413 21.872 66.943 1.00 81.04 135 SER A C 1
ATOM 790 O O . SER A 1 135 ? 4.950 21.037 66.207 1.00 85.89 135 SER A O 1
ATOM 793 N N . PHE A 1 136 ? 4.999 23.014 67.309 1.00 70.84 136 PHE A N 1
ATOM 794 C CA . PHE A 1 136 ? 6.370 23.337 66.835 1.00 85.07 136 PHE A CA 1
ATOM 795 C C . PHE A 1 136 ? 7.225 23.855 67.997 1.00 77.57 136 PHE A C 1
ATOM 796 O O . PHE A 1 136 ? 6.737 24.688 68.779 1.00 75.36 136 PHE A O 1
ATOM 804 N N . GLN A 1 137 ? 8.463 23.361 68.094 1.00 70.20 137 GLN A N 1
ATOM 805 C CA . GLN A 1 137 ? 9.417 23.789 69.152 1.00 79.82 137 GLN A CA 1
ATOM 806 C C . GLN A 1 137 ? 10.804 23.950 68.525 1.00 78.18 137 GLN A C 1
ATOM 807 O O . GLN A 1 137 ? 11.069 23.285 67.510 1.00 84.14 137 GLN A O 1
ATOM 813 N N . LEU A 1 138 ? 11.646 24.806 69.110 1.00 82.57 138 LEU A N 1
ATOM 814 C CA . LEU A 1 138 ? 13.023 25.032 68.599 1.00 76.81 138 LEU A CA 1
ATOM 815 C C . LEU A 1 138 ? 13.963 24.020 69.261 1.00 91.32 138 LEU A C 1
ATOM 816 O O . LEU A 1 138 ? 14.030 24.012 70.501 1.00 93.96 138 LEU A O 1
ATOM 821 N N . GLY A 1 139 ? 14.658 23.206 68.462 1.00 83.90 139 GLY A N 1
ATOM 822 C CA . GLY A 1 139 ? 15.589 22.202 69.010 1.00 85.33 139 GLY A CA 1
ATOM 823 C C . GLY A 1 139 ? 15.976 21.167 67.971 1.00 95.21 139 GLY A C 1
ATOM 824 O O . GLY A 1 139 ? 15.122 20.826 67.134 1.00 93.44 139 GLY A O 1
ATOM 825 N N . ASN A 1 140 ? 17.218 20.678 68.033 1.00 97.00 140 ASN A N 1
ATOM 826 C CA . ASN A 1 140 ? 17.715 19.671 67.057 1.00 104.23 140 ASN A CA 1
ATOM 827 C C . ASN A 1 140 ? 17.792 18.291 67.719 1.00 111.89 140 ASN A C 1
ATOM 828 O O . ASN A 1 140 ? 17.636 17.287 66.998 1.00 112.73 140 ASN A O 1
ATOM 833 N N . GLU A 1 141 ? 18.028 18.247 69.035 1.00 120.23 141 GLU A N 1
ATOM 834 C CA . GLU A 1 141 ? 18.143 16.955 69.766 1.00 113.49 141 GLU A CA 1
ATOM 835 C C . GLU A 1 141 ? 16.859 16.143 69.569 1.00 116.27 141 GLU A C 1
ATOM 836 O O . GLU A 1 141 ? 16.959 15.063 68.954 1.00 115.00 141 GLU A O 1
ATOM 842 N N . GLU A 1 169 ? 10.916 22.877 83.483 1.00 112.22 169 GLU A N 1
ATOM 843 C CA . GLU A 1 169 ? 9.603 22.438 83.932 1.00 117.29 169 GLU A CA 1
ATOM 844 C C . GLU A 1 169 ? 8.528 22.776 82.928 1.00 119.64 169 GLU A C 1
ATOM 845 O O . GLU A 1 169 ? 8.566 22.396 81.757 1.00 116.51 169 GLU A O 1
ATOM 851 N N . GLN A 1 170 ? 7.561 23.522 83.427 1.00 122.45 170 GLN A N 1
ATOM 852 C CA . GLN A 1 170 ? 6.346 23.836 82.704 1.00 122.44 170 GLN A CA 1
ATOM 853 C C . GLN A 1 170 ? 6.249 25.347 82.538 1.00 122.73 170 GLN A C 1
ATOM 854 O O . GLN A 1 170 ? 5.169 25.926 82.461 1.00 110.51 170 GLN A O 1
ATOM 860 N N . LEU A 1 171 ? 7.411 26.000 82.472 1.00 119.02 171 LEU A N 1
ATOM 861 C CA . LEU A 1 171 ? 7.470 27.439 82.262 1.00 119.55 171 LEU A CA 1
ATOM 862 C C . LEU A 1 171 ? 7.413 27.828 80.790 1.00 121.09 171 LEU A C 1
ATOM 863 O O . LEU A 1 171 ? 7.197 29.007 80.489 1.00 115.00 171 LEU A O 1
ATOM 868 N N . ALA A 1 172 ? 7.567 26.876 79.871 1.00 120.08 172 ALA A N 1
ATOM 869 C CA . ALA A 1 172 ? 7.522 27.160 78.441 1.00 117.34 172 ALA A CA 1
ATOM 870 C C . ALA A 1 172 ? 6.121 27.027 77.851 1.00 119.52 172 ALA A C 1
ATOM 871 O O . ALA A 1 172 ? 5.975 27.004 76.624 1.00 113.12 172 ALA A O 1
ATOM 873 N N . VAL A 1 173 ? 5.093 26.929 78.690 1.00 112.36 173 VAL A N 1
ATOM 874 C CA . VAL A 1 173 ? 3.721 26.959 78.166 1.00 104.88 173 VAL A CA 1
ATOM 875 C C . VAL A 1 173 ? 3.468 28.318 77.528 1.00 117.10 173 VAL A C 1
ATOM 876 O O . VAL A 1 173 ? 3.982 29.343 78.027 1.00 115.69 173 VAL A O 1
ATOM 880 N N . PRO A 1 174 ? 2.757 28.396 76.407 1.00 107.79 174 PRO A N 1
ATOM 881 C CA . PRO A 1 174 ? 2.433 29.709 75.839 1.00 94.04 174 PRO A CA 1
ATOM 882 C C . PRO A 1 174 ? 1.574 30.517 76.799 1.00 95.52 174 PRO A C 1
ATOM 883 O O . PRO A 1 174 ? 0.646 29.996 77.421 1.00 88.62 174 PRO A O 1
ATOM 887 N N . GLU A 1 175 ? 1.903 31.800 76.924 1.00 82.22 175 GLU A N 1
ATOM 888 C CA . GLU A 1 175 ? 1.106 32.703 77.735 1.00 68.77 175 GLU A CA 1
ATOM 889 C C . GLU A 1 175 ? -0.246 32.956 77.073 1.00 77.15 175 GLU A C 1
ATOM 890 O O . GLU A 1 175 ? -0.519 32.514 75.953 1.00 83.87 175 GLU A O 1
ATOM 896 N N . ALA A 1 176 ? -1.107 33.683 77.789 1.00 79.97 176 ALA A N 1
ATOM 897 C CA . ALA A 1 176 ? -2.360 34.124 77.188 1.00 73.73 176 ALA A CA 1
ATOM 898 C C . ALA A 1 176 ? -2.111 35.095 76.042 1.00 72.62 176 ALA A C 1
ATOM 899 O O . ALA A 1 176 ? -2.886 35.129 75.079 1.00 74.94 176 ALA A O 1
ATOM 901 N N . LEU A 1 177 ? -1.041 35.883 76.123 1.00 73.03 177 LEU A N 1
ATOM 902 C CA . LEU A 1 177 ? -0.640 36.781 75.047 1.00 81.21 177 LEU A CA 1
ATOM 903 C C . LEU A 1 177 ? 0.842 36.584 74.772 1.00 71.90 177 LEU A C 1
ATOM 904 O O . LEU A 1 177 ? 1.671 36.750 75.674 1.00 74.85 177 LEU A O 1
ATOM 909 N N . ASN A 1 178 ? 1.170 36.230 73.532 1.00 75.46 178 ASN A N 1
ATOM 910 C CA . ASN A 1 178 ? 2.550 36.053 73.096 1.00 75.79 178 ASN A CA 1
ATOM 911 C C . ASN A 1 178 ? 2.776 36.936 71.880 1.00 55.56 178 ASN A C 1
ATOM 912 O O . ASN A 1 178 ? 2.095 36.777 70.863 1.00 64.75 178 ASN A O 1
ATOM 917 N N . ILE A 1 179 ? 3.721 37.863 71.983 1.00 54.19 179 ILE A N 1
ATOM 918 C CA . ILE A 1 179 ? 3.988 38.830 70.925 1.00 58.39 179 ILE A CA 1
ATOM 919 C C . ILE A 1 179 ? 5.245 38.398 70.181 1.00 55.37 179 ILE A C 1
ATOM 920 O O . ILE A 1 179 ? 6.321 38.274 70.778 1.00 56.07 179 ILE A O 1
ATOM 925 N N . VAL A 1 180 ? 5.105 38.169 68.878 1.00 61.12 180 VAL A N 1
ATOM 926 C CA . VAL A 1 180 ? 6.169 37.641 68.033 1.00 65.91 180 VAL A CA 1
ATOM 927 C C . VAL A 1 180 ? 6.574 38.720 67.040 1.00 48.39 180 VAL A C 1
ATOM 928 O O . VAL A 1 180 ? 5.714 39.335 66.398 1.00 52.57 180 VAL A O 1
ATOM 932 N N . PHE A 1 181 ? 7.878 38.940 66.904 1.00 48.14 181 PHE A N 1
ATOM 933 C CA . PHE A 1 181 ? 8.395 40.040 66.089 1.00 46.33 181 PHE A CA 1
ATOM 934 C C . PHE A 1 181 ? 8.673 39.612 64.649 1.00 37.31 181 PHE A C 1
ATOM 935 O O . PHE A 1 181 ? 9.711 39.922 64.067 1.00 47.15 181 PHE A O 1
ATOM 943 N N . MET A 1 182 ? 7.719 38.895 64.066 1.00 47.91 182 MET A N 1
ATOM 944 C CA . MET A 1 182 ? 7.726 38.550 62.654 1.00 49.05 182 MET A CA 1
ATOM 945 C C . MET A 1 182 ? 6.286 38.478 62.190 1.00 47.19 182 MET A C 1
ATOM 946 O O . MET A 1 182 ? 5.379 38.258 63.006 1.00 42.28 182 MET A O 1
ATOM 951 N N . PRO A 1 183 ? 6.023 38.679 60.902 1.00 50.25 183 PRO A N 1
ATOM 952 C CA . PRO A 1 183 ? 4.674 38.441 60.390 1.00 41.58 183 PRO A CA 1
ATOM 953 C C . PRO A 1 183 ? 4.324 36.967 60.499 1.00 56.67 183 PRO A C 1
ATOM 954 O O . PRO A 1 183 ? 5.193 36.092 60.523 1.00 40.94 183 PRO A O 1
ATOM 958 N N . LYS A 1 184 ? 3.019 36.699 60.586 1.00 47.50 184 LYS A N 1
ATOM 959 C CA . LYS A 1 184 ? 2.566 35.322 60.755 1.00 41.02 184 LY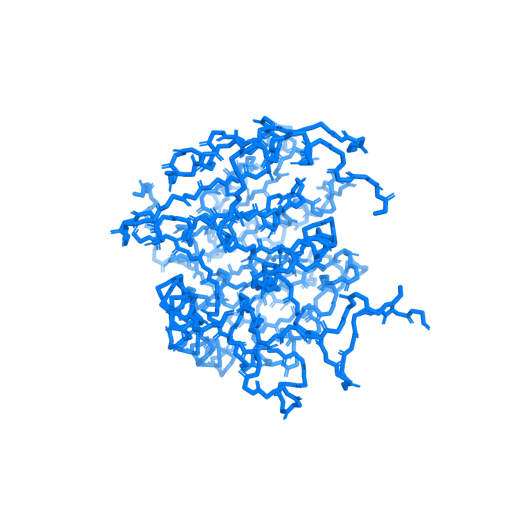S A CA 1
ATOM 960 C C . LYS A 1 184 ? 2.977 34.456 59.572 1.00 40.59 184 LYS A C 1
ATOM 961 O O . LYS A 1 184 ? 3.287 33.271 59.739 1.00 38.15 184 LYS A O 1
ATOM 967 N N . SER A 1 185 ? 3.000 35.036 58.370 1.00 35.72 185 SER A N 1
ATOM 968 C CA . SER A 1 185 ? 3.361 34.274 57.178 1.00 47.63 185 SER A CA 1
ATOM 969 C C . SER A 1 185 ? 4.774 33.712 57.268 1.00 38.86 185 SER A C 1
ATOM 970 O O . SER A 1 185 ? 5.077 32.694 56.635 1.00 44.02 185 SER A O 1
ATOM 973 N N . PHE A 1 186 ? 5.646 34.353 58.046 1.00 37.50 186 PHE A N 1
ATOM 974 C CA . PHE A 1 186 ? 7.024 33.905 58.195 1.00 46.04 186 PHE A CA 1
ATOM 975 C C . PHE A 1 186 ? 7.192 32.821 59.251 1.00 44.50 186 PHE A C 1
ATOM 976 O O . PHE A 1 186 ? 8.193 32.096 59.219 1.00 41.25 186 PHE A O 1
ATOM 984 N N . GLN A 1 187 ? 6.244 32.689 60.175 1.00 44.99 187 GLN A N 1
ATOM 985 C CA . GLN A 1 187 ? 6.378 31.727 61.262 1.00 41.07 187 GLN A CA 1
ATOM 986 C C . GLN A 1 187 ? 6.306 30.300 60.732 1.00 47.04 187 GLN A C 1
ATOM 987 O O . GLN A 1 187 ? 5.434 29.969 59.923 1.00 40.89 187 GLN A O 1
ATOM 993 N N . ILE A 1 188 ? 7.234 29.456 61.191 1.00 41.43 188 ILE A N 1
ATOM 994 C CA . ILE A 1 188 ? 7.214 28.047 60.821 1.00 46.59 188 ILE A CA 1
ATOM 995 C C . ILE A 1 188 ? 5.962 27.397 61.391 1.00 46.77 188 ILE A C 1
ATOM 996 O O . ILE A 1 188 ? 5.680 27.502 62.591 1.00 46.06 188 ILE A O 1
ATOM 1001 N N . GLN A 1 189 ? 5.200 26.725 60.523 1.00 39.94 189 GLN A N 1
ATOM 1002 C CA . GLN A 1 189 ? 3.953 26.058 60.906 1.00 47.47 189 GLN A CA 1
ATOM 1003 C C . GLN A 1 189 ? 2.966 27.045 61.523 1.00 54.91 189 GLN A C 1
ATOM 1004 O O . GLN A 1 189 ? 2.352 26.775 62.558 1.00 59.31 189 GLN A O 1
ATOM 1010 N N . HIS A 1 190 ? 2.806 28.200 60.872 1.00 48.52 190 HIS A N 1
ATOM 1011 C CA . HIS A 1 190 ? 1.930 29.245 61.388 1.00 59.73 190 HIS A CA 1
ATOM 1012 C C . HIS A 1 190 ? 0.478 28.796 61.485 1.00 56.46 190 HIS A C 1
ATOM 1013 O O . HIS A 1 190 ? -0.300 29.412 62.222 1.00 51.57 190 HIS A O 1
ATOM 1020 N N . GLU A 1 191 ? 0.095 27.740 60.763 1.00 51.32 191 GLU A N 1
ATOM 1021 C CA . GLU A 1 191 ? -1.283 27.266 60.807 1.00 55.82 191 GLU A CA 1
ATOM 1022 C C . GLU A 1 191 ? -1.678 26.732 62.178 1.00 56.80 191 GLU A C 1
ATOM 1023 O O . GLU A 1 191 ? -2.875 26.621 62.461 1.00 64.31 191 GLU A O 1
ATOM 1029 N N . THR A 1 192 ? -0.709 26.404 63.032 1.00 60.25 192 THR A N 1
ATOM 1030 C CA . THR A 1 192 ? -0.983 25.789 64.324 1.00 68.49 192 THR A CA 1
ATOM 1031 C C . THR A 1 192 ? -1.016 26.786 65.476 1.00 59.07 192 THR A C 1
ATOM 1032 O O . THR A 1 192 ? -1.195 26.372 66.626 1.00 60.28 192 THR A O 1
ATOM 1036 N N . PHE A 1 193 ? -0.850 28.077 65.205 1.00 55.86 193 PHE A N 1
ATOM 1037 C CA . PHE A 1 193 ? -0.833 29.096 66.248 1.00 61.52 193 PHE A CA 1
ATOM 1038 C C . PHE A 1 193 ? -2.185 29.794 66.307 1.00 69.25 193 PHE A C 1
ATOM 1039 O O . PHE A 1 193 ? -2.726 30.199 65.273 1.00 70.74 193 PHE A O 1
ATOM 1047 N N . ASP A 1 194 ? -2.722 29.935 67.515 1.00 62.04 194 ASP A N 1
ATOM 1048 C CA . ASP A 1 194 ? -4.070 30.440 67.710 1.00 76.41 194 ASP A CA 1
ATOM 1049 C C . ASP A 1 194 ? -4.032 31.875 68.244 1.00 69.05 194 ASP A C 1
ATOM 1050 O O . ASP A 1 194 ? -3.009 32.564 68.151 1.00 62.10 194 ASP A O 1
ATOM 1055 N N . ASP A 1 195 ? -5.149 32.324 68.822 1.00 68.85 195 ASP A N 1
ATOM 1056 C CA . ASP A 1 195 ? -5.318 33.694 69.290 1.00 69.59 195 ASP A CA 1
ATOM 1057 C C . ASP A 1 195 ? -4.302 34.108 70.348 1.00 59.03 195 ASP A C 1
ATOM 1058 O O . ASP A 1 195 ? -4.138 35.310 70.577 1.00 76.42 195 ASP A O 1
ATOM 1063 N N . ARG A 1 196 ? -3.628 33.158 71.000 1.00 57.42 196 ARG A N 1
ATOM 1064 C CA . ARG A 1 196 ? -2.678 33.511 72.050 1.00 71.61 196 ARG A CA 1
ATOM 1065 C C . ARG A 1 196 ? -1.454 34.237 71.508 1.00 71.56 196 ARG A C 1
ATOM 1066 O O . ARG A 1 196 ? -0.753 34.906 72.276 1.00 71.88 196 ARG A O 1
ATOM 1074 N N . PHE A 1 197 ? -1.182 34.126 70.211 1.00 64.43 197 PHE A N 1
ATOM 1075 C CA . PHE A 1 197 ? 0.010 34.699 69.601 1.00 70.56 197 PHE A CA 1
ATOM 1076 C C . PHE A 1 197 ? -0.381 35.852 68.687 1.00 58.97 197 PHE A C 1
ATOM 1077 O O . PHE A 1 197 ? -1.288 35.716 67.859 1.00 61.82 197 PHE A O 1
ATOM 1085 N N . CYS A 1 198 ? 0.309 36.981 68.839 1.00 55.76 198 CYS A N 1
ATOM 1086 C CA . CYS A 1 198 ? 0.082 38.176 68.032 1.00 61.77 198 CYS A CA 1
ATOM 1087 C C . CYS A 1 198 ? 1.361 38.472 67.260 1.00 47.26 198 CYS A C 1
ATOM 1088 O O . CYS A 1 198 ? 2.381 38.834 67.856 1.00 57.21 198 CYS A O 1
ATOM 1091 N N . PHE A 1 199 ? 1.306 38.319 65.938 1.00 54.16 199 PHE A N 1
ATOM 1092 C CA . PHE A 1 199 ? 2.479 38.450 65.074 1.00 48.75 199 PHE A CA 1
ATOM 1093 C C . PHE A 1 199 ? 2.525 39.877 64.535 1.00 44.23 199 PHE A C 1
ATOM 1094 O O . PHE A 1 199 ? 1.803 40.222 63.595 1.00 47.45 199 PHE A O 1
ATOM 1102 N N . VAL A 1 200 ? 3.393 40.702 65.126 1.00 41.57 200 VAL A N 1
ATOM 1103 C CA . VAL A 1 200 ? 3.438 42.128 64.823 1.00 42.79 200 VAL A CA 1
ATOM 1104 C C . VAL A 1 200 ? 4.578 42.500 63.888 1.00 56.81 200 VAL A C 1
ATOM 1105 O O . VAL A 1 200 ? 4.735 43.684 63.563 1.00 48.85 200 VAL A O 1
ATOM 1109 N N . GLY A 1 201 ? 5.370 41.535 63.432 1.00 50.78 201 GLY A N 1
ATOM 1110 C CA . GLY A 1 201 ? 6.498 41.839 62.584 1.00 35.27 201 GLY A CA 1
ATOM 1111 C C . GLY A 1 201 ? 7.605 42.514 63.364 1.00 43.00 201 GLY A C 1
ATOM 1112 O O . GLY A 1 201 ? 7.536 42.643 64.591 1.00 49.41 201 GLY A O 1
ATOM 1113 N N . PRO A 1 202 ? 8.650 42.962 62.670 1.00 42.57 202 PRO A N 1
ATOM 1114 C CA . PRO A 1 202 ? 9.740 43.655 63.362 1.00 52.70 202 PRO A CA 1
ATOM 1115 C C . PRO A 1 202 ? 9.232 44.921 64.034 1.00 61.18 202 PRO A C 1
ATOM 1116 O O . PRO A 1 202 ? 8.331 45.599 63.536 1.00 52.91 202 PRO A O 1
ATOM 1120 N N . SER A 1 203 ? 9.809 45.222 65.192 1.00 56.90 203 SER A N 1
ATOM 1121 C CA . SER A 1 203 ? 9.406 46.381 65.985 1.00 65.73 203 SER A CA 1
ATOM 1122 C C . SER A 1 203 ? 10.461 47.463 65.785 1.00 64.36 203 SER A C 1
ATOM 1123 O O . SER A 1 203 ? 11.465 47.524 66.496 1.00 68.53 203 SER A O 1
ATOM 1126 N N . LEU A 1 204 ? 10.224 48.321 64.801 1.00 54.53 204 LEU A N 1
ATOM 1127 C CA . LEU A 1 204 ? 11.166 49.354 64.406 1.00 63.49 204 LEU A CA 1
ATOM 1128 C C . LEU A 1 204 ? 10.642 50.726 64.807 1.00 74.82 204 LEU A C 1
ATOM 1129 O O . LEU A 1 204 ? 9.447 50.915 65.052 1.00 84.01 204 LEU A O 1
ATOM 1134 N N . GLY A 1 205 ? 11.558 51.685 64.870 1.00 86.96 205 GLY A N 1
ATOM 1135 C CA . GLY A 1 205 ? 11.202 53.044 65.206 1.00 85.26 205 GLY A CA 1
ATOM 1136 C C . GLY A 1 205 ? 10.406 53.710 64.096 1.00 100.38 205 GLY A C 1
ATOM 1137 O O . GLY A 1 205 ? 9.961 53.090 63.129 1.00 111.76 205 GLY A O 1
ATOM 1138 N N . GLU A 1 206 ? 10.228 55.017 64.254 1.00 109.71 206 GLU A N 1
ATOM 1139 C CA . GLU A 1 206 ? 9.489 55.806 63.276 1.00 105.25 206 GLU A CA 1
ATOM 1140 C C . GLU A 1 206 ? 10.172 57.146 63.030 1.00 101.71 206 GLU A C 1
ATOM 1141 O O . GLU A 1 206 ? 11.322 57.195 62.593 1.00 98.34 206 GLU A O 1
ATOM 1147 N N . SER A 1 212 ? 17.959 60.472 59.739 1.00 69.73 212 SER A N 1
ATOM 1148 C CA . SER A 1 212 ? 18.752 59.417 59.129 1.00 75.65 212 SER A CA 1
ATOM 1149 C C . SER A 1 212 ? 20.127 59.920 58.705 1.00 73.53 212 SER A C 1
ATOM 1150 O O . SER A 1 212 ? 20.651 60.899 59.256 1.00 89.29 212 SER A O 1
ATOM 1153 N N . LEU A 1 213 ? 20.685 59.266 57.695 1.00 93.06 213 LEU A N 1
ATOM 1154 C CA . LEU A 1 213 ? 22.052 59.501 57.271 1.00 89.57 213 LEU A CA 1
ATOM 1155 C C . LEU A 1 213 ? 22.083 59.761 55.763 1.00 82.90 213 LEU A C 1
ATOM 1156 O O . LEU A 1 213 ? 21.068 59.670 55.063 1.00 93.67 213 LEU A O 1
ATOM 1161 N N . LEU A 1 214 ? 23.279 60.063 55.268 1.00 75.21 214 LEU A N 1
ATOM 1162 C CA . LEU A 1 214 ? 23.488 60.687 53.969 1.00 88.06 214 LEU A CA 1
ATOM 1163 C C . LEU A 1 214 ? 24.082 59.650 53.021 1.00 91.29 214 LEU A C 1
ATOM 1164 O O . LEU A 1 214 ? 25.286 59.613 52.782 1.00 106.36 214 LEU A O 1
ATOM 1169 N N . ILE A 1 215 ? 23.220 58.786 52.498 1.00 80.11 215 ILE A N 1
ATOM 1170 C CA . ILE A 1 215 ? 23.593 57.798 51.491 1.00 84.37 215 ILE A CA 1
ATOM 1171 C C . ILE A 1 215 ? 22.893 58.189 50.190 1.00 89.22 215 ILE A C 1
ATOM 1172 O O . ILE A 1 215 ? 21.658 58.284 50.133 1.00 99.43 215 ILE A O 1
ATOM 1177 N N . ASP A 1 216 ? 23.683 58.455 49.147 1.00 79.74 216 ASP A N 1
ATOM 1178 C CA . ASP A 1 216 ? 23.106 58.962 47.905 1.00 101.42 216 ASP A CA 1
ATOM 1179 C C . ASP A 1 216 ? 23.058 57.895 46.812 1.00 92.46 216 ASP A C 1
ATOM 1180 O O . ASP A 1 216 ? 22.005 57.675 46.205 1.00 97.64 216 ASP A O 1
ATOM 1185 N N . LYS A 1 217 ? 24.194 57.229 46.559 1.00 93.19 217 LYS A N 1
ATOM 1186 C CA . LYS A 1 217 ? 24.334 56.111 45.620 1.00 97.28 217 LYS A CA 1
ATOM 1187 C C . LYS A 1 217 ? 24.059 56.531 44.174 1.00 87.38 217 LYS A C 1
ATOM 1188 O O . LYS A 1 217 ? 23.542 57.626 43.916 1.00 82.32 217 LYS A O 1
ATOM 1194 N N . ASP A 1 218 ? 24.419 55.672 43.223 1.00 80.32 218 ASP A N 1
ATOM 1195 C CA . ASP A 1 218 ? 24.228 55.918 41.804 1.00 93.07 218 ASP A CA 1
ATOM 1196 C C . ASP A 1 218 ? 22.980 55.183 41.312 1.00 94.97 218 ASP A C 1
ATOM 1197 O O . ASP A 1 218 ? 22.175 54.683 42.102 1.00 93.13 218 ASP A O 1
ATOM 1202 N N . ASP A 1 219 ? 22.815 55.106 39.991 1.00 93.31 219 ASP A N 1
ATOM 1203 C CA . ASP A 1 219 ? 21.663 54.445 39.388 1.00 92.38 219 ASP A CA 1
ATOM 1204 C C . ASP A 1 219 ? 21.899 52.961 39.124 1.00 99.03 219 ASP A C 1
ATOM 1205 O O . ASP A 1 219 ? 21.091 52.329 38.436 1.00 100.45 219 ASP A O 1
ATOM 1210 N N . ARG A 1 220 ? 22.977 52.401 39.652 1.00 86.16 220 ARG A N 1
ATOM 1211 C CA . ARG A 1 220 ? 23.353 51.003 39.522 1.00 70.12 220 ARG A CA 1
ATOM 1212 C C . ARG A 1 220 ? 22.917 50.221 40.755 1.00 68.95 220 ARG A C 1
ATOM 1213 O O . ARG A 1 220 ? 22.631 50.807 41.803 1.00 52.66 220 ARG A O 1
ATOM 1221 N N . PRO A 1 221 ? 22.836 48.890 40.667 1.00 50.17 221 PRO A N 1
ATOM 1222 C CA . PRO A 1 221 ? 22.337 48.115 41.810 1.00 47.93 221 PRO A CA 1
ATOM 1223 C C . PRO A 1 221 ? 23.261 48.217 43.015 1.00 40.19 221 PRO A C 1
ATOM 1224 O O . PRO A 1 221 ? 24.486 48.252 42.884 1.00 43.85 221 PRO A O 1
ATOM 1228 N N . LEU A 1 222 ? 22.652 48.269 44.197 1.00 41.18 222 LEU A N 1
ATOM 1229 C CA . LEU A 1 222 ? 23.366 48.416 45.458 1.00 37.07 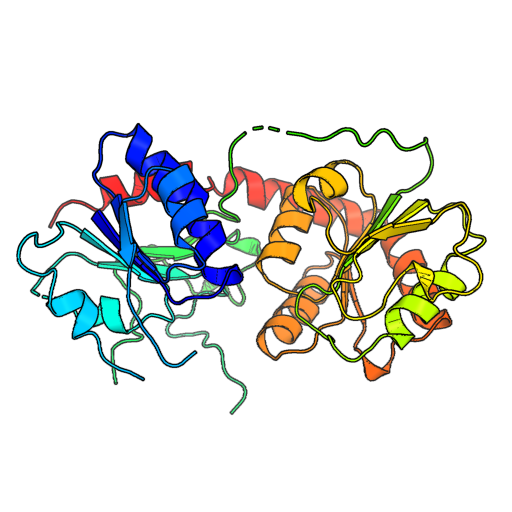222 LEU A CA 1
ATOM 1230 C C . LEU A 1 222 ? 23.243 47.134 46.268 1.00 48.70 222 LEU A C 1
ATOM 1231 O O . LEU A 1 222 ? 22.143 46.592 46.416 1.00 32.79 222 LEU A O 1
ATOM 1236 N N . MET A 1 223 ? 24.369 46.661 46.795 1.00 36.07 223 MET A N 1
ATOM 1237 C CA . MET A 1 223 ? 24.423 45.442 47.589 1.00 33.72 223 MET A CA 1
ATOM 1238 C C . MET A 1 223 ? 24.915 45.764 48.991 1.00 34.10 223 MET A C 1
ATOM 1239 O O . MET A 1 223 ? 25.899 46.492 49.157 1.00 38.78 223 MET A O 1
ATOM 1244 N N . LEU A 1 224 ? 24.229 45.225 49.992 1.00 31.54 224 LEU A N 1
ATOM 1245 C CA . LEU A 1 224 ? 24.704 45.245 51.367 1.00 36.97 224 LEU A CA 1
ATOM 1246 C C . LEU A 1 224 ? 25.237 43.867 51.734 1.00 40.82 224 LEU A C 1
ATOM 1247 O O . LEU A 1 224 ? 24.618 42.847 51.416 1.00 36.83 224 LEU A O 1
ATOM 1252 N N . ILE A 1 225 ? 26.395 43.843 52.387 1.00 34.24 225 ILE A N 1
ATOM 1253 C CA . ILE A 1 225 ? 26.990 42.611 52.891 1.00 36.00 225 ILE A CA 1
ATOM 1254 C C . ILE A 1 225 ? 27.272 42.805 54.372 1.00 48.78 225 ILE A C 1
ATOM 1255 O O . ILE A 1 225 ? 27.998 43.731 54.752 1.00 40.53 225 ILE A O 1
ATOM 1260 N N . SER A 1 226 ? 26.702 41.938 55.205 1.00 36.37 226 SER A N 1
ATOM 1261 C CA . SER A 1 226 ? 26.925 42.016 56.646 1.00 39.52 226 SER A CA 1
ATOM 1262 C C . SER A 1 226 ? 26.590 40.671 57.264 1.00 50.22 226 SER A C 1
ATOM 1263 O O . SER A 1 226 ? 25.466 40.183 57.109 1.00 42.08 226 SER A O 1
ATOM 1266 N N . LEU A 1 227 ? 27.556 40.076 57.959 1.00 40.79 227 LEU A N 1
ATOM 1267 C CA . LEU A 1 227 ? 27.341 38.837 58.692 1.00 42.44 227 LEU A CA 1
ATOM 1268 C C . LEU A 1 227 ? 27.081 39.070 60.173 1.00 51.71 227 LEU A C 1
ATOM 1269 O O . LEU A 1 227 ? 26.897 38.100 60.915 1.00 43.80 227 LEU A O 1
ATOM 1274 N N . GLY A 1 228 ? 27.066 40.325 60.617 1.00 52.01 228 GLY A N 1
ATOM 1275 C CA . GLY A 1 228 ? 26.754 40.625 62.004 1.00 56.40 228 GLY A CA 1
ATOM 1276 C C . GLY A 1 228 ? 27.732 39.978 62.963 1.00 58.80 228 GLY A C 1
ATOM 1277 O O . GLY A 1 228 ? 28.947 39.952 62.736 1.00 56.09 228 GLY A O 1
ATOM 1278 N N . THR A 1 229 ? 27.191 39.434 64.053 1.00 61.88 229 THR A N 1
ATOM 1279 C CA . THR A 1 229 ? 28.000 38.799 65.085 1.00 60.22 229 THR A CA 1
ATOM 1280 C C . THR A 1 229 ? 28.498 37.415 64.692 1.00 63.32 229 THR A C 1
ATOM 1281 O O . THR A 1 229 ? 29.292 36.829 65.436 1.00 60.63 229 THR A O 1
ATOM 1285 N N . ALA A 1 230 ? 28.060 36.881 63.558 1.00 52.76 230 ALA A N 1
ATOM 1286 C CA . ALA A 1 230 ? 28.441 35.543 63.139 1.00 63.66 230 ALA A CA 1
ATOM 1287 C C . ALA A 1 230 ? 29.756 35.566 62.366 1.00 49.49 230 ALA A C 1
ATOM 1288 O O . ALA A 1 230 ? 30.136 36.574 61.766 1.00 57.47 230 ALA A O 1
ATOM 1290 N N . PHE A 1 231 ? 30.451 34.427 62.395 1.00 48.75 231 PHE A N 1
ATOM 1291 C CA . PHE A 1 231 ? 31.692 34.223 61.647 1.00 48.44 231 PHE A CA 1
ATOM 1292 C C . PHE A 1 231 ? 32.710 35.325 61.941 1.00 55.93 231 PHE A C 1
ATOM 1293 O O . PHE A 1 231 ? 33.296 35.925 61.037 1.00 53.09 231 PHE A O 1
ATOM 1301 N N . ASN A 1 232 ? 32.923 35.588 63.232 1.00 52.69 232 ASN A N 1
ATOM 1302 C CA . ASN A 1 232 ? 33.841 36.649 63.630 1.00 52.55 232 ASN A CA 1
ATOM 1303 C C . ASN A 1 232 ? 35.296 36.306 63.336 1.00 60.13 232 ASN A C 1
ATOM 1304 O O . ASN A 1 232 ? 36.141 37.207 63.327 1.00 64.05 232 ASN A O 1
ATOM 1309 N N . ALA A 1 233 ? 35.607 35.035 63.098 1.00 57.09 233 ALA A N 1
ATOM 1310 C CA . ALA A 1 233 ? 36.957 34.594 62.764 1.00 63.09 233 ALA A CA 1
ATOM 1311 C C . ALA A 1 233 ? 37.027 34.072 61.332 1.00 63.15 233 ALA A C 1
ATOM 1312 O O . ALA A 1 233 ? 37.666 33.055 61.053 1.00 58.42 233 ALA A O 1
ATOM 1314 N N . TRP A 1 234 ? 36.367 34.765 60.407 1.00 49.85 234 TRP A N 1
ATOM 1315 C CA . TRP A 1 234 ? 36.316 34.367 59.001 1.00 53.63 234 TRP A CA 1
ATOM 1316 C C . TRP A 1 234 ? 36.596 35.577 58.117 1.00 52.89 234 TRP A C 1
ATOM 1317 O O . TRP A 1 234 ? 35.711 36.057 57.398 1.00 51.66 234 TRP A O 1
ATOM 1328 N N . PRO A 1 235 ? 37.829 36.095 58.140 1.00 55.06 235 PRO A N 1
ATOM 1329 C CA . PRO A 1 235 ? 38.149 37.241 57.276 1.00 40.34 235 PRO A CA 1
ATOM 1330 C C . PRO A 1 235 ? 38.222 36.881 55.804 1.00 47.74 235 PRO A C 1
ATOM 1331 O O . PRO A 1 235 ? 38.115 37.779 54.959 1.00 42.30 235 PRO A O 1
ATOM 1335 N N . GLU A 1 236 ? 38.395 35.599 55.471 1.00 42.21 236 GLU A N 1
ATOM 1336 C CA . GLU A 1 236 ? 38.460 35.192 54.071 1.00 50.51 236 GLU A CA 1
ATOM 1337 C C . GLU A 1 236 ? 37.142 35.444 53.350 1.00 50.06 236 GLU A C 1
ATOM 1338 O O . GLU A 1 236 ? 37.138 35.681 52.136 1.00 39.97 236 GLU A O 1
ATOM 1344 N N . PHE A 1 237 ? 36.019 35.388 54.073 1.00 40.85 237 PHE A N 1
ATOM 1345 C CA . PHE A 1 237 ? 34.725 35.687 53.467 1.00 51.96 237 PHE A CA 1
ATOM 1346 C C . PHE A 1 237 ? 34.732 37.069 52.830 1.00 44.64 237 PHE A C 1
ATOM 1347 O O . PHE A 1 237 ? 34.337 37.238 51.670 1.00 34.99 237 PHE A O 1
ATOM 1355 N N . TYR A 1 238 ? 35.184 38.071 53.583 1.00 36.42 238 TYR A N 1
ATOM 1356 C CA . TYR A 1 238 ? 35.187 39.438 53.081 1.00 39.29 238 TYR A CA 1
ATOM 1357 C C . TYR A 1 238 ? 36.162 39.608 51.926 1.00 38.18 238 TYR A C 1
ATOM 1358 O O . TYR A 1 238 ? 35.914 40.415 51.024 1.00 38.74 238 TYR A O 1
ATOM 1367 N N . LYS A 1 239 ? 37.259 38.847 51.923 1.00 45.41 239 LYS A N 1
ATOM 1368 C CA . LYS A 1 239 ? 38.170 38.884 50.785 1.00 38.07 239 LYS A CA 1
ATOM 1369 C C . LYS A 1 239 ? 37.546 38.225 49.562 1.00 43.02 239 LYS A C 1
ATOM 1370 O O . LYS A 1 239 ? 37.755 38.680 48.431 1.00 40.09 239 LYS A O 1
ATOM 1376 N N . MET A 1 240 ? 36.773 37.155 49.767 1.00 36.81 240 MET A N 1
ATOM 1377 C CA . MET A 1 240 ? 36.092 36.514 48.647 1.00 36.12 240 MET A CA 1
ATOM 1378 C C . MET A 1 240 ? 35.021 37.425 48.058 1.00 31.20 240 MET A C 1
ATOM 1379 O O . MET A 1 240 ? 34.807 37.431 46.840 1.00 34.35 240 MET A O 1
ATOM 1384 N N . CYS A 1 241 ? 34.339 38.200 48.905 1.00 29.55 241 CYS A N 1
ATOM 1385 C CA . CYS A 1 241 ? 33.342 39.144 48.408 1.00 35.17 241 CYS A CA 1
ATOM 1386 C C . CYS A 1 241 ? 33.980 40.203 47.519 1.00 44.99 241 CYS A C 1
ATOM 1387 O O . CYS A 1 241 ? 33.428 40.560 46.471 1.00 35.21 241 CYS A O 1
ATOM 1390 N N . ILE A 1 242 ? 35.144 40.719 47.924 1.00 46.53 242 ILE A N 1
ATOM 1391 C CA . ILE A 1 242 ? 35.854 41.704 47.110 1.00 41.67 242 ILE A CA 1
ATOM 1392 C C . ILE A 1 242 ? 36.191 41.116 45.747 1.00 35.49 242 ILE A C 1
ATOM 1393 O O . ILE A 1 242 ? 35.906 41.714 44.703 1.00 39.46 242 ILE A O 1
ATOM 1398 N N . LYS A 1 243 ? 36.794 39.925 45.738 1.00 37.56 243 LYS A N 1
ATOM 1399 C CA . LYS A 1 243 ? 37.141 39.274 44.480 1.00 38.02 243 LYS A CA 1
ATOM 1400 C C . LYS A 1 243 ? 35.901 38.919 43.670 1.00 51.93 243 LYS A C 1
ATOM 1401 O O . LYS A 1 243 ? 35.952 38.898 42.435 1.00 37.26 243 LYS A O 1
ATOM 1407 N N . ALA A 1 244 ? 34.781 38.644 44.341 1.00 41.21 244 ALA A N 1
ATOM 1408 C CA . ALA A 1 244 ? 33.577 38.230 43.628 1.00 43.00 244 ALA A CA 1
ATOM 1409 C C . ALA A 1 244 ? 32.972 39.380 42.832 1.00 36.57 244 ALA A C 1
ATOM 1410 O O . ALA A 1 244 ? 32.529 39.186 41.694 1.00 41.43 244 ALA A O 1
ATOM 1412 N N . PHE A 1 245 ? 32.952 40.585 43.406 1.00 38.77 245 PHE A N 1
ATOM 1413 C CA . PHE A 1 245 ? 32.210 41.703 42.833 1.00 47.43 245 PHE A CA 1
ATOM 1414 C C . PHE A 1 245 ? 33.089 42.918 42.554 1.00 50.55 245 PHE A C 1
ATOM 1415 O O . PHE A 1 245 ? 32.566 44.026 42.400 1.00 48.52 245 PHE A O 1
ATOM 1423 N N . ARG A 1 246 ? 34.410 42.733 42.476 1.00 44.84 246 ARG A N 1
ATOM 1424 C CA . ARG A 1 246 ? 35.314 43.857 42.242 1.00 49.27 246 ARG A CA 1
ATOM 1425 C C . ARG A 1 246 ? 34.963 44.603 40.960 1.00 56.82 246 ARG A C 1
ATOM 1426 O O . ARG A 1 246 ? 34.777 45.826 40.966 1.00 45.62 246 ARG A O 1
ATOM 1434 N N . ASP A 1 247 ? 34.854 43.876 39.851 1.00 44.48 247 ASP A N 1
ATOM 1435 C CA . ASP A 1 247 ? 34.705 44.466 38.529 1.00 88.78 247 ASP A CA 1
ATOM 1436 C C . ASP A 1 247 ? 33.253 44.551 38.068 1.00 79.25 247 ASP A C 1
ATOM 1437 O O . ASP A 1 247 ? 33.008 44.812 36.886 1.00 85.94 247 ASP A O 1
ATOM 1442 N N . SER A 1 248 ? 32.294 44.348 38.965 1.00 79.39 248 SER A N 1
ATOM 1443 C CA . SER A 1 248 ? 30.894 44.254 38.584 1.00 60.34 248 SER A CA 1
ATOM 1444 C C . SER A 1 248 ? 30.233 45.631 38.535 1.00 61.64 248 SER A C 1
ATOM 1445 O O . SER A 1 248 ? 30.790 46.641 38.973 1.00 53.61 248 SER A O 1
ATOM 1448 N N . SER A 1 249 ? 29.014 45.654 37.990 1.00 57.21 249 SER A N 1
ATOM 1449 C CA . SER A 1 249 ? 28.170 46.843 38.001 1.00 53.61 249 SER A CA 1
ATOM 1450 C C . SER A 1 249 ? 27.579 47.128 39.372 1.00 49.84 249 SER A C 1
ATOM 1451 O O . SER A 1 249 ? 26.915 48.156 39.543 1.00 49.04 249 SER A O 1
ATOM 1454 N N . TRP A 1 250 ? 27.800 46.246 40.341 1.00 42.56 250 TRP A N 1
ATOM 1455 C CA . TRP A 1 250 ? 27.293 46.461 41.687 1.00 40.15 250 TRP A CA 1
ATOM 1456 C C . TRP A 1 250 ? 28.080 47.556 42.392 1.00 55.35 250 TRP A C 1
ATOM 1457 O O . TRP A 1 250 ? 29.289 47.707 42.193 1.00 44.52 250 TRP A O 1
ATOM 1468 N N . GLN A 1 251 ? 27.385 48.325 43.218 1.00 41.72 251 GLN A N 1
ATOM 1469 C CA . GLN A 1 251 ? 28.020 49.101 44.270 1.00 44.36 251 GLN A CA 1
ATOM 1470 C C . GLN A 1 251 ? 27.777 48.374 45.583 1.00 47.10 251 GLN A C 1
ATOM 1471 O O . GLN A 1 251 ? 26.633 48.036 45.906 1.00 41.50 251 GLN A O 1
ATOM 1477 N N . VAL A 1 252 ? 28.852 48.106 46.317 1.00 43.83 252 VAL A N 1
ATOM 1478 C CA . VAL A 1 252 ? 28.823 47.185 47.445 1.00 39.78 252 VAL A CA 1
ATOM 1479 C C . VAL A 1 252 ? 29.159 47.952 48.715 1.00 45.62 252 VAL A C 1
ATOM 1480 O O . VAL A 1 252 ? 30.207 48.605 48.798 1.00 46.34 252 VAL A O 1
ATOM 1484 N N . ILE A 1 253 ? 28.270 47.870 49.699 1.00 37.01 253 ILE A N 1
ATOM 1485 C CA . ILE A 1 253 ? 28.516 48.367 51.047 1.00 37.92 253 ILE A CA 1
ATOM 1486 C C . ILE A 1 253 ? 28.716 47.152 51.940 1.00 47.81 253 ILE A C 1
ATOM 1487 O O . ILE A 1 253 ? 27.805 46.328 52.093 1.00 40.85 253 ILE A O 1
ATOM 1492 N N . MET A 1 254 ? 29.908 47.028 52.519 1.00 36.56 254 MET A N 1
ATOM 1493 C CA . MET A 1 254 ? 30.287 45.828 53.253 1.00 43.37 254 MET A CA 1
ATOM 1494 C C . MET A 1 254 ? 30.687 46.197 54.672 1.00 45.65 254 MET A C 1
ATOM 1495 O O . MET A 1 254 ? 31.656 46.936 54.875 1.00 47.90 254 MET A O 1
ATOM 1500 N N . SER A 1 255 ? 29.946 45.677 55.645 1.00 44.16 255 SER A N 1
ATOM 1501 C CA . SER A 1 255 ? 30.265 45.836 57.058 1.00 40.01 255 SER A CA 1
ATOM 1502 C C . SER A 1 255 ? 31.054 44.615 57.515 1.00 58.17 255 SER A C 1
ATOM 1503 O O . SER A 1 255 ? 30.596 43.479 57.352 1.00 52.34 255 SER A O 1
ATOM 1506 N N . VAL A 1 256 ? 32.237 44.850 58.083 1.00 48.70 256 VAL A N 1
ATOM 1507 C CA . VAL A 1 256 ? 33.143 43.775 58.470 1.00 48.22 256 VAL A CA 1
ATOM 1508 C C . VAL A 1 256 ? 33.224 43.588 59.974 1.00 60.06 256 VAL A C 1
ATOM 1509 O O . VAL A 1 256 ? 33.906 42.659 60.432 1.00 54.71 256 VAL A O 1
ATOM 1513 N N . GLY A 1 257 ? 32.548 44.425 60.759 1.00 51.34 257 GLY A N 1
ATOM 1514 C CA . GLY A 1 257 ? 32.693 44.340 62.205 1.00 61.02 257 GLY A CA 1
ATOM 1515 C C . GLY A 1 257 ? 34.144 44.546 62.599 1.00 75.51 257 GLY A C 1
ATOM 1516 O O . GLY A 1 257 ? 34.820 45.452 62.101 1.00 55.93 257 GLY A O 1
ATOM 1517 N N . LYS A 1 258 ? 34.636 43.698 63.505 1.00 77.67 258 LYS A N 1
ATOM 1518 C CA . LYS A 1 258 ? 36.052 43.644 63.852 1.00 71.08 258 LYS A CA 1
ATOM 1519 C C . LYS A 1 258 ? 36.744 42.436 63.240 1.00 80.00 258 LYS A C 1
ATOM 1520 O O . LYS A 1 258 ? 37.893 42.147 63.590 1.00 65.10 258 LYS A O 1
ATOM 1526 N N . THR A 1 259 ? 36.056 41.702 62.364 1.00 77.95 259 THR A N 1
ATOM 1527 C CA . THR A 1 259 ? 36.625 40.479 61.814 1.00 60.95 259 THR A CA 1
ATOM 1528 C C . THR A 1 259 ? 37.870 40.766 60.984 1.00 63.12 259 THR A C 1
ATOM 1529 O O . THR A 1 259 ? 38.777 39.929 60.912 1.00 65.35 259 THR A O 1
ATOM 1533 N N . ILE A 1 260 ? 37.948 41.949 60.381 1.00 54.77 260 ILE A N 1
ATOM 1534 C CA . ILE A 1 260 ? 39.062 42.284 59.503 1.00 73.44 260 ILE A CA 1
ATOM 1535 C C . ILE A 1 260 ? 39.176 43.801 59.429 1.00 78.35 260 ILE A C 1
ATOM 1536 O O . ILE A 1 260 ? 38.170 44.510 59.340 1.00 69.65 260 ILE A O 1
ATOM 1541 N N . ASP A 1 261 ? 40.413 44.295 59.484 1.00 82.87 261 ASP A N 1
ATOM 1542 C CA . ASP A 1 261 ? 40.671 45.728 59.404 1.00 74.17 261 ASP A CA 1
ATOM 1543 C C . ASP A 1 261 ? 40.679 46.150 57.941 1.00 78.49 261 ASP A C 1
ATOM 1544 O O . ASP A 1 261 ? 41.483 45.621 57.162 1.00 91.94 261 ASP A O 1
ATOM 1549 N N . PRO A 1 262 ? 39.822 47.089 57.529 1.00 76.34 262 PRO A N 1
ATOM 1550 C CA . PRO A 1 262 ? 39.777 47.459 56.102 1.00 84.07 262 PRO A CA 1
ATOM 1551 C C . PRO A 1 262 ? 41.083 48.025 55.570 1.00 90.60 262 PRO A C 1
ATOM 1552 O O . PRO A 1 262 ? 41.427 47.775 54.408 1.00 81.30 262 PRO A O 1
ATOM 1556 N N . GLU A 1 263 ? 41.825 48.784 56.382 1.00 94.93 263 GLU A N 1
ATOM 1557 C CA . GLU A 1 263 ? 43.090 49.340 55.913 1.00 95.75 263 GLU A CA 1
ATOM 1558 C C . GLU A 1 263 ? 44.131 48.263 55.645 1.00 88.31 263 GLU A C 1
ATOM 1559 O O . GLU A 1 263 ? 45.057 48.493 54.859 1.00 105.50 263 GLU A O 1
ATOM 1565 N N . SER A 1 264 ? 44.001 47.094 56.275 1.00 87.40 264 SER A N 1
ATOM 1566 C CA . SER A 1 264 ? 44.918 45.988 56.027 1.00 102.15 264 SER A CA 1
ATOM 1567 C C . SER A 1 264 ? 44.714 45.345 54.662 1.00 102.23 264 SER A C 1
ATOM 1568 O O . SER A 1 264 ? 45.522 44.496 54.270 1.00 98.71 264 SER A O 1
ATOM 1571 N N . LEU A 1 265 ? 43.666 45.722 53.936 1.00 109.59 265 LEU A N 1
ATOM 1572 C CA . LEU A 1 265 ? 43.377 45.126 52.642 1.00 109.34 265 LEU A CA 1
ATOM 1573 C C . LEU A 1 265 ? 44.281 45.707 51.564 1.00 98.69 265 LEU A C 1
ATOM 1574 O O . LEU A 1 265 ? 44.708 46.863 51.637 1.00 96.69 265 LEU A O 1
ATOM 1579 N N . GLU A 1 266 ? 44.570 44.894 50.549 1.00 98.80 266 GLU A N 1
ATOM 1580 C CA . GLU A 1 266 ? 45.517 45.327 49.530 1.00 107.41 266 GLU A CA 1
ATOM 1581 C C . GLU A 1 266 ? 44.932 46.416 48.640 1.00 96.07 266 GLU A C 1
ATOM 1582 O O . GLU A 1 266 ? 45.438 47.544 48.627 1.00 100.19 266 GLU A O 1
ATOM 1588 N N . ASP A 1 267 ? 43.872 46.098 47.893 1.00 84.55 267 ASP A N 1
ATOM 1589 C CA . ASP A 1 267 ? 43.302 47.039 46.922 1.00 85.72 267 ASP A CA 1
ATOM 1590 C C . ASP A 1 267 ? 41.780 47.023 47.062 1.00 76.18 267 ASP A C 1
ATOM 1591 O O . ASP A 1 267 ? 41.101 46.202 46.442 1.00 75.58 267 ASP A O 1
ATOM 1596 N N . ILE A 1 268 ? 41.255 47.945 47.864 1.00 62.12 268 ILE A N 1
ATOM 1597 C CA . ILE A 1 268 ? 39.811 48.130 47.995 1.00 66.39 268 ILE A CA 1
ATOM 1598 C C . ILE A 1 268 ? 39.272 48.632 46.661 1.00 73.32 268 ILE A C 1
ATOM 1599 O O . ILE A 1 268 ? 39.664 49.717 46.203 1.00 69.85 268 ILE A O 1
ATOM 1604 N N . PRO A 1 269 ? 38.389 47.882 46.002 1.00 60.78 269 PRO A N 1
ATOM 1605 C CA . PRO A 1 269 ? 37.880 48.310 44.695 1.00 59.22 269 PRO A CA 1
ATOM 1606 C C . PRO A 1 269 ? 37.104 49.614 44.793 1.00 40.47 269 PRO A C 1
ATOM 1607 O O . PRO A 1 269 ? 36.636 50.018 45.860 1.00 50.16 269 PRO A O 1
ATOM 1611 N N . ALA A 1 270 ? 36.973 50.279 43.643 1.00 48.94 270 ALA A N 1
ATOM 1612 C CA . ALA A 1 270 ? 36.303 51.574 43.610 1.00 48.30 270 ALA A CA 1
ATOM 1613 C C . ALA A 1 270 ? 34.819 51.457 43.934 1.00 52.63 270 ALA A C 1
ATOM 1614 O O . ALA A 1 270 ? 34.225 52.407 44.456 1.00 43.73 270 ALA A O 1
ATOM 1616 N N . ASN A 1 271 ? 34.204 50.314 43.637 1.00 46.52 271 ASN A N 1
ATOM 1617 C CA . ASN A 1 271 ? 32.778 50.130 43.867 1.00 40.99 271 ASN A CA 1
ATOM 1618 C C . ASN A 1 271 ? 32.467 49.542 45.237 1.00 46.56 271 ASN A C 1
ATOM 1619 O O . ASN A 1 271 ? 31.330 49.123 45.474 1.00 50.34 271 ASN A O 1
ATOM 1624 N N . PHE A 1 272 ? 33.440 49.505 46.142 1.00 37.42 272 PHE A N 1
ATOM 1625 C CA . PHE A 1 272 ? 33.223 49.012 47.492 1.00 47.21 272 PHE A CA 1
ATOM 1626 C C . PHE A 1 272 ? 33.288 50.149 48.500 1.00 49.03 272 PHE A C 1
ATOM 1627 O O . PHE A 1 272 ? 33.990 51.145 48.303 1.00 54.43 272 PHE A O 1
ATOM 1635 N N . THR A 1 273 ? 32.536 49.989 49.585 1.00 42.02 273 THR A N 1
ATOM 1636 C CA . THR A 1 273 ? 32.654 50.840 50.762 1.00 48.22 273 THR A CA 1
ATOM 1637 C C . THR A 1 273 ? 32.662 49.920 51.972 1.00 52.23 273 THR A C 1
ATOM 1638 O O . THR A 1 273 ? 31.664 49.247 52.252 1.00 48.58 273 THR A O 1
ATOM 1642 N N . ILE A 1 274 ? 33.786 49.882 52.680 1.00 39.90 274 ILE A N 1
ATOM 1643 C CA . ILE A 1 274 ? 34.028 48.899 53.729 1.00 48.15 274 ILE A CA 1
ATOM 1644 C C . ILE A 1 274 ? 34.078 49.622 55.067 1.00 61.67 274 ILE A C 1
ATOM 1645 O O . ILE A 1 274 ? 34.934 50.489 55.285 1.00 73.72 274 ILE A O 1
ATOM 1650 N N . ARG A 1 275 ? 33.165 49.259 55.962 1.00 50.45 275 ARG A N 1
ATOM 1651 C CA . ARG A 1 275 ? 33.073 49.857 57.282 1.00 50.07 275 ARG A CA 1
ATOM 1652 C C . ARG A 1 275 ? 33.073 48.764 58.339 1.00 67.91 275 ARG A C 1
ATOM 1653 O O . ARG A 1 275 ? 32.855 47.585 58.049 1.00 62.85 275 ARG A O 1
ATOM 1661 N N . GLN A 1 276 ? 33.325 49.182 59.579 1.00 55.72 276 GLN A N 1
ATOM 1662 C CA . GLN A 1 276 ? 33.118 48.298 60.720 1.00 55.59 276 GLN A CA 1
ATOM 1663 C C . GLN A 1 276 ? 31.635 48.140 61.022 1.00 69.29 276 GLN A C 1
ATOM 1664 O O . GLN A 1 276 ? 31.177 47.046 61.371 1.00 59.39 276 GLN A O 1
ATOM 1670 N N . SER A 1 277 ? 30.871 49.222 60.887 1.00 53.66 277 SER A N 1
ATOM 1671 C CA . SER A 1 277 ? 29.445 49.216 61.170 1.00 57.05 277 SER A CA 1
ATOM 1672 C C . SER A 1 277 ? 28.751 50.202 60.242 1.00 66.72 277 SER A C 1
ATOM 1673 O O . SER A 1 277 ? 29.335 51.212 59.839 1.00 59.20 277 SER A O 1
ATOM 1676 N N . VAL A 1 278 ? 27.503 49.893 59.899 1.00 61.97 278 VAL A N 1
ATOM 1677 C CA . VAL A 1 278 ? 26.689 50.771 59.053 1.00 54.17 278 VAL A CA 1
ATOM 1678 C C . VAL A 1 278 ? 25.273 50.816 59.599 1.00 57.45 278 VAL A C 1
ATOM 1679 O O . VAL A 1 278 ? 24.816 49.894 60.282 1.00 58.63 278 VAL A O 1
ATOM 1683 N N . PRO A 1 279 ? 24.554 51.912 59.316 1.00 65.75 279 PRO A N 1
ATOM 1684 C CA . PRO A 1 279 ? 23.122 51.941 59.644 1.00 70.71 279 PRO A CA 1
ATOM 1685 C C . PRO A 1 279 ? 22.339 51.035 58.709 1.00 55.79 279 PRO A C 1
ATOM 1686 O O . PRO A 1 279 ? 21.898 51.447 57.630 1.00 54.13 279 PRO A O 1
ATOM 1690 N N . GLN A 1 280 ? 22.167 49.785 59.139 1.00 68.38 280 GLN A N 1
ATOM 1691 C CA . GLN A 1 280 ? 21.674 48.739 58.250 1.00 64.42 280 GLN A CA 1
ATOM 1692 C C . GLN A 1 280 ? 20.263 49.039 57.758 1.00 46.06 280 GLN A C 1
ATOM 1693 O O . GLN A 1 280 ? 19.949 48.812 56.584 1.00 45.87 280 GLN A O 1
ATOM 1699 N N . LEU A 1 281 ? 19.406 49.570 58.634 1.00 61.25 281 LEU A N 1
ATOM 1700 C CA . LEU A 1 281 ? 18.051 49.934 58.227 1.00 57.32 281 LEU A CA 1
ATOM 1701 C C . LEU A 1 281 ? 18.061 50.929 57.073 1.00 55.43 281 LEU A C 1
ATOM 1702 O O . LEU A 1 281 ? 17.277 50.804 56.125 1.00 52.18 281 LEU A O 1
ATOM 1707 N N . GLU A 1 282 ? 18.946 51.924 57.135 1.00 55.68 282 GLU A N 1
ATOM 1708 C CA . GLU A 1 282 ? 18.949 52.985 56.135 1.00 55.63 282 GLU A CA 1
ATOM 1709 C C . GLU A 1 282 ? 19.595 52.532 54.829 1.00 47.91 282 GLU A C 1
ATOM 1710 O O . GLU A 1 282 ? 19.166 52.950 53.748 1.00 43.07 282 GLU A O 1
ATOM 1716 N N . VAL A 1 283 ? 20.622 51.683 54.906 1.00 47.28 283 VAL A N 1
ATOM 1717 C CA . VAL A 1 283 ? 21.205 51.122 53.689 1.00 41.84 283 VAL A CA 1
ATOM 1718 C C . VAL A 1 283 ? 20.188 50.242 52.974 1.00 35.41 283 VAL A C 1
ATOM 1719 O O . VAL A 1 283 ? 20.112 50.229 51.739 1.00 40.75 283 VAL A O 1
ATOM 1723 N N . LEU A 1 284 ? 19.375 49.511 53.740 1.00 37.43 284 LEU A N 1
ATOM 1724 C CA . LEU A 1 284 ? 18.437 48.568 53.141 1.00 47.99 284 LEU A CA 1
ATOM 1725 C C . LEU A 1 284 ? 17.349 49.272 52.339 1.00 51.30 284 LEU A C 1
ATOM 1726 O O . LEU A 1 284 ? 16.817 48.693 51.386 1.00 46.07 284 LEU A O 1
ATOM 1731 N N . GLU A 1 285 ? 17.008 50.514 52.693 1.00 48.80 285 GLU A N 1
ATOM 1732 C CA . GLU A 1 285 ? 15.993 51.236 51.934 1.00 49.01 285 GLU A CA 1
ATOM 1733 C C . GLU A 1 285 ? 16.458 51.605 50.531 1.00 34.77 285 GLU A C 1
ATOM 1734 O O . GLU A 1 285 ? 15.621 51.955 49.693 1.00 51.73 285 GLU A O 1
ATOM 1740 N N . LYS A 1 286 ? 17.760 51.529 50.257 1.00 40.76 286 LYS A N 1
ATOM 1741 C CA . LYS A 1 286 ? 18.297 51.745 48.922 1.00 48.69 286 LYS A CA 1
ATOM 1742 C C . LYS A 1 286 ? 18.827 50.473 48.275 1.00 45.00 286 LYS A C 1
ATOM 1743 O O . LYS A 1 286 ? 19.081 50.475 47.065 1.00 52.57 286 LYS A O 1
ATOM 1749 N N . ALA A 1 287 ? 18.994 49.397 49.038 1.00 52.08 287 ALA A N 1
ATOM 1750 C CA . ALA A 1 287 ? 19.688 48.214 48.554 1.00 45.39 287 ALA A CA 1
ATOM 1751 C C . ALA A 1 287 ? 18.796 47.368 47.653 1.00 36.23 287 ALA A C 1
ATOM 1752 O O . ALA A 1 287 ? 17.567 47.359 47.780 1.00 38.70 287 ALA A O 1
ATOM 1754 N N . ASP A 1 288 ? 19.438 46.646 46.735 1.00 43.21 288 ASP A N 1
ATOM 1755 C CA . ASP A 1 288 ? 18.755 45.707 45.858 1.00 35.52 288 ASP A CA 1
ATOM 1756 C C . ASP A 1 288 ? 18.977 44.256 46.258 1.00 41.21 288 ASP A C 1
ATOM 1757 O O . ASP A 1 288 ? 18.243 43.379 45.787 1.00 34.82 288 ASP A O 1
ATOM 1762 N N . LEU A 1 289 ? 19.965 43.989 47.109 1.00 38.92 289 LEU A N 1
ATOM 1763 C CA . LEU A 1 289 ? 20.252 42.648 47.595 1.00 32.76 289 LEU A CA 1
ATOM 1764 C C . LEU A 1 289 ? 21.050 42.772 48.884 1.00 35.05 289 LEU A C 1
ATOM 1765 O O . LEU A 1 289 ? 21.813 43.723 49.067 1.00 32.39 289 LEU A O 1
ATOM 1770 N N . PHE A 1 290 ? 20.863 41.798 49.772 1.00 32.91 290 PHE A N 1
ATOM 1771 C CA . PHE A 1 290 ? 21.488 41.797 51.091 1.00 32.54 290 PHE A CA 1
ATOM 1772 C C . PHE A 1 290 ? 22.041 40.402 51.355 1.00 32.56 290 PHE A C 1
ATOM 1773 O O . PHE A 1 290 ? 21.273 39.451 51.537 1.00 35.49 290 PHE A O 1
ATOM 1781 N N . ILE A 1 291 ? 23.365 40.277 51.361 1.00 35.52 291 ILE A N 1
ATOM 1782 C CA . ILE A 1 291 ? 24.015 39.047 51.805 1.00 31.13 291 ILE A CA 1
ATOM 1783 C C . ILE A 1 291 ? 24.123 39.101 53.323 1.00 31.94 291 ILE A C 1
ATOM 1784 O O . ILE A 1 291 ? 24.809 39.967 53.876 1.00 31.54 291 ILE A O 1
ATOM 1789 N N . SER A 1 292 ? 23.444 38.178 54.000 1.00 28.52 292 SER A N 1
ATOM 1790 C CA . SER A 1 292 ? 23.248 38.258 55.439 1.00 30.88 292 SER A CA 1
ATOM 1791 C C . SER A 1 292 ? 23.568 36.918 56.089 1.00 42.06 292 SER A C 1
ATOM 1792 O O . SER A 1 292 ? 23.811 35.912 55.416 1.00 34.31 292 SER A O 1
ATOM 1795 N N . HIS A 1 293 ? 23.557 36.916 57.421 1.00 40.90 293 HIS A N 1
ATOM 1796 C CA . HIS A 1 293 ? 23.895 35.738 58.209 1.00 38.27 293 HIS A CA 1
ATOM 1797 C C . HIS A 1 293 ? 22.675 35.012 58.759 1.00 40.61 293 HIS A C 1
ATOM 1798 O O . HIS A 1 293 ? 22.828 33.958 59.383 1.00 33.29 293 HIS A O 1
ATOM 1805 N N . GLY A 1 294 ? 21.475 35.543 58.554 1.00 36.87 294 GLY A N 1
ATOM 1806 C CA . GLY A 1 294 ? 20.272 34.852 58.962 1.00 35.24 294 GLY A CA 1
ATOM 1807 C C . GLY A 1 294 ? 19.754 35.184 60.341 1.00 40.00 294 GLY A C 1
ATOM 1808 O O . GLY A 1 294 ? 18.839 34.501 60.817 1.00 39.56 294 GLY A O 1
ATOM 1809 N N . GLY A 1 295 ? 20.312 36.192 61.005 1.00 37.89 295 GLY A N 1
ATOM 1810 C CA . GLY A 1 295 ? 19.714 36.654 62.245 1.00 40.17 295 GLY A CA 1
ATOM 1811 C C . GLY A 1 295 ? 18.300 37.149 62.002 1.00 41.57 295 GLY A C 1
ATOM 1812 O O . GLY A 1 295 ? 17.994 37.720 60.952 1.00 39.76 295 GLY A O 1
ATOM 1813 N N . MET A 1 296 ? 17.424 36.910 62.982 1.00 37.09 296 MET A N 1
ATOM 1814 C CA . MET A 1 296 ? 16.017 37.261 62.815 1.00 44.84 296 MET A CA 1
ATOM 1815 C C . MET A 1 296 ? 15.842 38.753 62.564 1.00 47.84 296 MET A C 1
ATOM 1816 O O . MET A 1 296 ? 15.049 39.156 61.704 1.00 42.56 296 MET A O 1
ATOM 1821 N N . ASN A 1 297 ? 16.581 39.588 63.299 1.00 42.85 297 ASN A N 1
ATOM 1822 C CA . ASN A 1 297 ? 16.445 41.032 63.144 1.00 53.23 297 ASN A CA 1
ATOM 1823 C C . ASN A 1 297 ? 16.870 41.478 61.750 1.00 49.01 297 ASN A C 1
ATOM 1824 O O . ASN A 1 297 ? 16.143 42.213 61.073 1.00 44.00 297 ASN A O 1
ATOM 1829 N N . SER A 1 298 ? 18.046 41.032 61.301 1.00 42.69 298 SER A N 1
ATOM 1830 C CA . SER A 1 298 ? 18.523 41.410 59.973 1.00 48.99 298 SER A CA 1
ATOM 1831 C C . SER A 1 298 ? 17.603 40.881 58.880 1.00 39.26 298 SER A C 1
ATOM 1832 O O . SER A 1 298 ? 17.403 41.541 57.853 1.00 41.44 298 SER A O 1
ATOM 1835 N N . THR A 1 299 ? 17.034 39.691 59.082 1.00 32.60 299 THR A N 1
ATOM 1836 C CA . THR A 1 299 ? 16.127 39.129 58.088 1.00 41.64 299 THR A CA 1
ATOM 1837 C C . THR A 1 299 ? 14.818 39.908 58.032 1.00 39.97 299 THR A C 1
ATOM 1838 O O . THR A 1 299 ? 14.294 40.177 56.945 1.00 37.26 299 THR A O 1
ATOM 1842 N N . MET A 1 300 ? 14.277 40.284 59.194 1.00 40.13 300 MET A N 1
ATOM 1843 C CA . MET A 1 300 ? 13.033 41.045 59.212 1.00 43.46 300 MET A CA 1
ATOM 1844 C C . MET A 1 300 ? 13.239 42.470 58.715 1.00 35.44 300 MET A C 1
ATOM 1845 O O . MET A 1 300 ? 12.335 43.046 58.100 1.00 40.29 300 MET A O 1
ATOM 1850 N N . GLU A 1 301 ? 14.414 43.053 58.966 1.00 39.5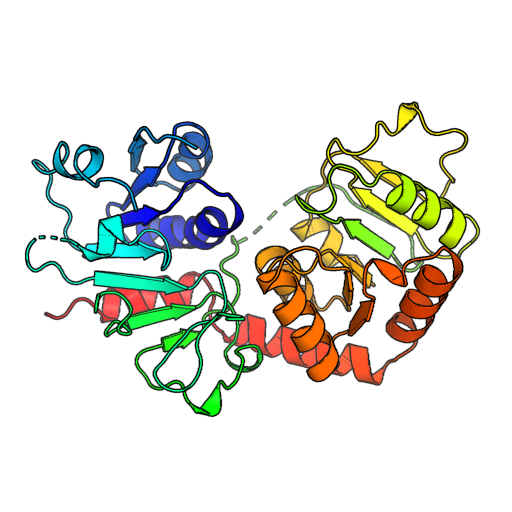0 301 GLU A N 1
ATOM 1851 C CA . GLU A 1 301 ? 14.713 44.365 58.403 1.00 43.52 301 GLU A CA 1
ATOM 1852 C C . GLU A 1 301 ? 14.866 44.286 56.889 1.00 42.32 301 GLU A C 1
ATOM 1853 O O . GLU A 1 301 ? 14.506 45.227 56.173 1.00 40.54 301 GLU A O 1
ATOM 1859 N N . ALA A 1 302 ? 15.396 43.169 56.385 1.00 40.55 302 ALA A N 1
ATOM 1860 C CA . ALA A 1 302 ? 15.472 42.976 54.941 1.00 41.33 302 ALA A CA 1
ATOM 1861 C C . ALA A 1 302 ? 14.081 42.889 54.327 1.00 37.41 302 ALA A C 1
ATOM 1862 O O . ALA A 1 302 ? 13.820 43.477 53.270 1.00 33.82 302 ALA A O 1
ATOM 1864 N N . MET A 1 303 ? 13.171 42.163 54.980 1.00 33.93 303 MET A N 1
ATOM 1865 C CA . MET A 1 303 ? 11.818 42.023 54.456 1.00 41.65 303 MET A CA 1
ATOM 1866 C C . MET A 1 303 ? 11.012 43.304 54.633 1.00 43.39 303 MET A C 1
ATOM 1867 O O . MET A 1 303 ? 10.187 43.639 53.777 1.00 37.34 303 MET A O 1
ATOM 1872 N N . ASN A 1 304 ? 11.233 44.032 55.733 1.00 38.39 304 ASN A N 1
ATOM 1873 C CA . ASN A 1 304 ? 10.567 45.319 55.912 1.00 35.85 304 ASN A CA 1
ATOM 1874 C C . ASN A 1 304 ? 10.878 46.267 54.761 1.00 43.49 304 ASN A C 1
ATOM 1875 O O . ASN A 1 304 ? 10.028 47.070 54.358 1.00 40.27 304 ASN A O 1
ATOM 1880 N N . ALA A 1 305 ? 12.093 46.189 54.221 1.00 39.73 305 ALA A N 1
ATOM 1881 C CA . ALA A 1 305 ? 12.526 47.052 53.133 1.00 26.51 305 ALA A CA 1
ATOM 1882 C C . ALA A 1 305 ? 12.339 46.422 51.759 1.00 32.60 305 ALA A C 1
ATOM 1883 O O . ALA A 1 305 ? 12.646 47.068 50.752 1.00 36.67 305 ALA A O 1
ATOM 1885 N N . GLY A 1 306 ? 11.847 45.189 51.692 1.00 35.08 306 GLY A N 1
ATOM 1886 C CA . GLY A 1 306 ? 11.653 44.527 50.412 1.00 32.30 306 GLY A CA 1
ATOM 1887 C C . GLY A 1 306 ? 12.940 44.198 49.687 1.00 36.68 306 GLY A C 1
ATOM 1888 O O . GLY A 1 306 ? 13.026 44.389 48.467 1.00 33.24 306 GLY A O 1
ATOM 1889 N N . VAL A 1 307 ? 13.937 43.695 50.402 1.00 34.87 307 VAL A N 1
ATOM 1890 C CA . VAL A 1 307 ? 15.268 43.445 49.858 1.00 39.23 307 VAL A CA 1
ATOM 1891 C C . VAL A 1 307 ? 15.492 41.937 49.814 1.00 38.48 307 VAL A C 1
ATOM 1892 O O . VAL A 1 307 ? 15.436 41.279 50.862 1.00 33.59 307 VAL A O 1
ATOM 1896 N N . PRO A 1 308 ? 15.744 41.354 48.645 1.00 35.29 308 PRO A N 1
ATOM 1897 C CA . PRO A 1 308 ? 16.017 39.914 48.573 1.00 34.32 308 PRO A CA 1
ATOM 1898 C C . PRO A 1 308 ? 17.313 39.554 49.287 1.00 44.18 308 PRO A C 1
ATOM 1899 O O . PRO A 1 308 ? 18.193 40.389 49.505 1.00 35.59 308 PRO A O 1
ATOM 1903 N N . LEU A 1 309 ? 17.428 38.275 49.638 1.00 32.87 309 LEU A N 1
ATOM 1904 C CA . LEU A 1 309 ? 18.451 37.813 50.566 1.00 37.77 309 LEU A CA 1
ATOM 1905 C C . LEU A 1 309 ? 19.327 36.725 49.961 1.00 40.19 309 LEU A C 1
ATOM 1906 O O . LEU A 1 309 ? 18.854 35.877 49.200 1.00 34.38 309 LEU A O 1
ATOM 1911 N N . VAL A 1 310 ? 20.609 36.764 50.309 1.00 37.93 310 VAL A N 1
ATOM 1912 C CA . VAL A 1 310 ? 21.490 35.602 50.267 1.00 26.57 310 VAL A CA 1
ATOM 1913 C C . VAL A 1 310 ? 21.918 35.349 51.704 1.00 31.43 310 VAL A C 1
ATOM 1914 O O . VAL A 1 310 ? 22.572 36.200 52.317 1.00 34.56 310 VAL A O 1
ATOM 1918 N N . VAL A 1 311 ? 21.530 34.201 52.251 1.00 25.41 311 VAL A N 1
ATOM 1919 C CA . VAL A 1 311 ? 21.700 33.917 53.672 1.00 29.31 311 VAL A CA 1
ATOM 1920 C C . VAL A 1 311 ? 22.808 32.888 53.846 1.00 37.61 311 VAL A C 1
ATOM 1921 O O . VAL A 1 311 ? 22.752 31.798 53.265 1.00 32.54 311 VAL A O 1
ATOM 1925 N N . ILE A 1 312 ? 23.810 33.239 54.646 1.00 37.25 312 ILE A N 1
ATOM 1926 C CA . ILE A 1 312 ? 24.919 32.352 54.989 1.00 34.91 312 ILE A CA 1
ATOM 1927 C C . ILE A 1 312 ? 24.949 32.215 56.508 1.00 31.51 312 ILE A C 1
ATOM 1928 O O . ILE A 1 312 ? 25.558 33.049 57.194 1.00 34.92 312 ILE A O 1
ATOM 1933 N N . PRO A 1 313 ? 24.306 31.197 57.074 1.00 35.31 313 PRO A N 1
ATOM 1934 C CA . PRO A 1 313 ? 24.142 31.126 58.527 1.00 41.68 313 PRO A CA 1
ATOM 1935 C C . PRO A 1 313 ? 25.278 30.388 59.223 1.00 36.41 313 PRO A C 1
ATOM 1936 O O . PRO A 1 313 ? 26.005 29.590 58.628 1.00 37.79 313 PRO A O 1
ATOM 1940 N N . GLN A 1 314 ? 25.407 30.669 60.520 1.00 39.41 314 GLN A N 1
ATOM 1941 C CA . GLN A 1 314 ? 26.341 29.968 61.392 1.00 50.43 314 GLN A CA 1
ATOM 1942 C C . GLN A 1 314 ? 25.644 29.159 62.474 1.00 42.99 314 GLN A C 1
ATOM 1943 O O . GLN A 1 314 ? 25.934 27.971 62.642 1.00 44.11 314 GLN A O 1
ATOM 1949 N N . MET A 1 315 ? 24.731 29.775 63.217 1.00 48.46 315 MET A N 1
ATOM 1950 C CA . MET A 1 315 ? 24.109 29.129 64.362 1.00 44.68 315 MET A CA 1
ATOM 1951 C C . MET A 1 315 ? 22.833 28.396 63.953 1.00 44.67 315 MET A C 1
ATOM 1952 O O . MET A 1 315 ? 22.318 28.552 62.843 1.00 46.61 315 MET A O 1
ATOM 1957 N N . TYR A 1 316 ? 22.326 27.582 64.883 1.00 50.45 316 TYR A N 1
ATOM 1958 C CA . TYR A 1 316 ? 21.182 26.722 64.589 1.00 49.93 316 TYR A CA 1
ATOM 1959 C C . TYR A 1 316 ? 19.963 27.538 64.179 1.00 45.94 316 TYR A C 1
ATOM 1960 O O . TYR A 1 316 ? 19.315 27.242 63.168 1.00 41.16 316 TYR A O 1
ATOM 1969 N N . GLU A 1 317 ? 19.627 28.565 64.963 1.00 41.84 317 GLU A N 1
ATOM 1970 C CA . GLU A 1 317 ? 18.452 29.372 64.653 1.00 51.54 317 GLU A CA 1
ATOM 1971 C C . GLU A 1 317 ? 18.624 30.125 63.340 1.00 43.29 317 GLU A C 1
ATOM 1972 O O . GLU A 1 317 ? 17.647 30.330 62.611 1.00 42.46 317 GLU A O 1
ATOM 1978 N N . GLN A 1 318 ? 19.853 30.534 63.018 1.00 41.80 318 GLN A N 1
ATOM 1979 C CA . GLN A 1 318 ? 20.097 31.193 61.742 1.00 42.91 318 GLN A CA 1
ATOM 1980 C C . GLN A 1 318 ? 19.963 30.219 60.577 1.00 45.89 318 GLN A C 1
ATOM 1981 O O . GLN A 1 318 ? 19.575 30.624 59.475 1.00 35.80 318 GLN A O 1
ATOM 1987 N N . GLU A 1 319 ? 20.270 28.937 60.802 1.00 36.67 319 GLU A N 1
ATOM 1988 C CA . GLU A 1 319 ? 20.081 27.932 59.759 1.00 37.10 319 GLU A CA 1
ATOM 1989 C C . GLU A 1 319 ? 18.603 27.700 59.475 1.00 32.46 319 GLU A C 1
ATOM 1990 O O . GLU A 1 319 ? 18.207 27.553 58.313 1.00 33.61 319 GLU A O 1
ATOM 1996 N N . LEU A 1 320 ? 17.781 27.631 60.527 1.00 34.04 320 LEU A N 1
ATOM 1997 C CA . LEU A 1 320 ? 16.335 27.553 60.345 1.00 43.95 320 LEU A CA 1
ATOM 1998 C C . LEU A 1 320 ? 15.840 28.699 59.475 1.00 37.57 320 LEU A C 1
ATOM 1999 O O . LEU A 1 320 ? 15.050 28.500 58.545 1.00 44.64 320 LEU A O 1
ATOM 2004 N N . THR A 1 321 ? 16.305 29.914 59.770 1.00 36.71 321 THR A N 1
ATOM 2005 C CA . THR A 1 321 ? 15.882 31.085 59.013 1.00 32.33 321 THR A CA 1
ATOM 2006 C C . THR A 1 321 ? 16.412 31.040 57.585 1.00 38.51 321 THR A C 1
ATOM 2007 O O . THR A 1 321 ? 15.718 31.450 56.647 1.00 34.86 321 THR A O 1
ATOM 2011 N N . ALA A 1 322 ? 17.635 30.536 57.399 1.00 37.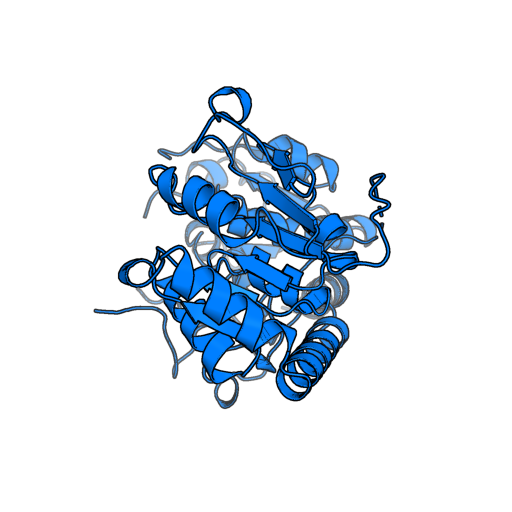88 322 ALA A N 1
ATOM 2012 C CA . ALA A 1 322 ? 18.170 30.371 56.051 1.00 34.29 322 ALA A CA 1
ATOM 2013 C C . ALA A 1 322 ? 17.304 29.420 55.236 1.00 30.54 322 ALA A C 1
ATOM 2014 O O . ALA A 1 322 ? 16.971 29.699 54.078 1.00 32.88 322 ALA A O 1
ATOM 2016 N N . ASN A 1 323 ? 16.931 28.283 55.828 1.00 32.99 323 ASN A N 1
ATOM 2017 C CA . ASN A 1 323 ? 16.012 27.367 55.162 1.00 31.10 323 ASN A CA 1
ATOM 2018 C C . ASN A 1 323 ? 14.645 28.010 54.967 1.00 33.69 323 ASN A C 1
ATOM 2019 O O . ASN A 1 323 ? 13.991 27.799 53.938 1.00 32.90 323 ASN A O 1
ATOM 2024 N N . ARG A 1 324 ? 14.199 28.799 55.948 1.00 35.20 324 ARG A N 1
ATOM 2025 C CA . ARG A 1 324 ? 12.896 29.450 55.855 1.00 30.48 324 ARG A CA 1
ATOM 2026 C C . ARG A 1 324 ? 12.861 30.449 54.706 1.00 41.34 324 ARG A C 1
ATOM 2027 O O . ARG A 1 324 ? 11.904 30.480 53.922 1.00 33.26 324 ARG A O 1
ATOM 2035 N N . VAL A 1 325 ? 13.898 31.285 54.599 1.00 31.37 325 VAL A N 1
ATOM 2036 C CA . VAL A 1 325 ? 13.994 32.222 53.483 1.00 26.51 325 VAL A CA 1
ATOM 2037 C C . VAL A 1 325 ? 13.946 31.476 52.156 1.00 28.85 325 VAL A C 1
ATOM 2038 O O . VAL A 1 325 ? 13.269 31.899 51.210 1.00 31.54 325 VAL A O 1
ATOM 2042 N N . ASP A 1 326 ? 14.645 30.341 52.075 1.00 29.90 326 ASP A N 1
ATOM 2043 C CA . ASP A 1 326 ? 14.736 29.603 50.819 1.00 34.17 326 ASP A CA 1
ATOM 2044 C C . ASP A 1 326 ? 13.409 28.947 50.463 1.00 33.01 326 ASP A C 1
ATOM 2045 O O . ASP A 1 326 ? 12.996 28.959 49.297 1.00 31.18 326 ASP A O 1
ATOM 2050 N N . GLU A 1 327 ? 12.729 28.366 51.449 1.00 25.16 327 GLU A N 1
ATOM 2051 C CA . GLU A 1 327 ? 11.466 27.690 51.185 1.00 34.97 327 GLU A CA 1
ATOM 2052 C C . GLU A 1 327 ? 10.320 28.664 50.948 1.00 41.36 327 GLU A C 1
ATOM 2053 O O . GLU A 1 327 ? 9.344 28.301 50.282 1.00 39.30 327 GLU A O 1
ATOM 2059 N N . LEU A 1 328 ? 10.416 29.887 51.465 1.00 33.05 328 LEU A N 1
ATOM 2060 C CA . LEU A 1 328 ? 9.447 30.926 51.146 1.00 34.89 328 LEU A CA 1
ATOM 2061 C C . LEU A 1 328 ? 9.752 31.634 49.833 1.00 35.01 328 LEU A C 1
ATOM 2062 O O . LEU A 1 328 ? 8.967 32.491 49.414 1.00 36.87 328 LEU A O 1
ATOM 2067 N N . GLY A 1 329 ? 10.861 31.301 49.181 1.00 34.19 329 GLY A N 1
ATOM 2068 C CA . GLY A 1 329 ? 11.227 31.955 47.938 1.00 29.68 329 GLY A CA 1
ATOM 2069 C C . GLY A 1 329 ? 11.580 33.419 48.094 1.00 33.34 329 GLY A C 1
ATOM 2070 O O . GLY A 1 329 ? 11.292 34.221 47.196 1.00 33.96 329 GLY A O 1
ATOM 2071 N N . LEU A 1 330 ? 12.190 33.789 49.217 1.00 33.92 330 LEU A N 1
ATOM 2072 C CA . LEU A 1 330 ? 12.600 35.162 49.479 1.00 30.74 330 LEU A CA 1
ATOM 2073 C C . LEU A 1 330 ? 14.089 35.377 49.255 1.00 34.64 330 LEU A C 1
ATOM 2074 O O . LEU A 1 330 ? 14.590 36.481 49.495 1.00 26.95 330 LEU A O 1
ATOM 2079 N N . GLY A 1 331 ? 14.795 34.356 48.796 1.00 35.70 331 GLY A N 1
ATOM 2080 C CA . GLY A 1 331 ? 16.235 34.410 48.666 1.00 35.84 331 GLY A CA 1
ATOM 2081 C C . GLY A 1 331 ? 16.782 32.998 48.597 1.00 43.78 331 GLY A C 1
ATOM 2082 O O . GLY A 1 331 ? 16.032 32.031 48.475 1.00 36.08 331 GLY A O 1
ATOM 2083 N N . VAL A 1 332 ? 18.105 32.898 48.684 1.00 31.94 332 VAL A N 1
ATOM 2084 C CA . VAL A 1 332 ? 18.756 31.597 48.623 1.00 40.09 332 VAL A CA 1
ATOM 2085 C C . VAL A 1 332 ? 19.564 31.365 49.891 1.00 35.95 332 VAL A C 1
ATOM 2086 O O . VAL A 1 332 ? 20.097 32.296 50.505 1.00 39.15 332 VAL A O 1
ATOM 2090 N N . TYR A 1 333 ? 19.641 30.096 50.276 1.00 29.38 333 TYR A N 1
ATOM 2091 C CA . TYR A 1 333 ? 20.416 29.641 51.422 1.00 32.17 333 TYR A CA 1
ATOM 2092 C C . TYR A 1 333 ? 21.729 29.082 50.883 1.00 30.25 333 TYR A C 1
ATOM 2093 O O . TYR A 1 333 ? 21.742 28.049 50.205 1.00 36.87 333 TYR A O 1
ATOM 2102 N N . LEU A 1 334 ? 22.826 29.780 51.169 1.00 35.23 334 LEU A N 1
ATOM 2103 C CA . LEU A 1 334 ? 24.160 29.378 50.735 1.00 37.46 334 LEU A CA 1
ATOM 2104 C C . LEU A 1 334 ? 24.959 28.942 51.955 1.00 33.10 334 LEU A C 1
ATOM 2105 O O . LEU A 1 334 ? 25.478 29.795 52.692 1.00 30.28 334 LEU A O 1
ATOM 2110 N N . PRO A 1 335 ? 25.078 27.642 52.222 1.00 30.66 335 PRO A N 1
ATOM 2111 C CA . PRO A 1 335 ? 25.786 27.204 53.431 1.00 36.16 335 PRO A CA 1
ATOM 2112 C C . PRO A 1 335 ? 27.251 27.613 53.398 1.00 41.42 335 PRO A C 1
ATOM 2113 O O . PRO A 1 335 ? 27.856 27.763 52.333 1.00 33.21 335 PRO A O 1
ATOM 2117 N N . LYS A 1 336 ? 27.813 27.804 54.596 1.00 34.78 336 LYS A N 1
ATOM 2118 C CA . LYS A 1 336 ? 29.168 28.334 54.723 1.00 40.90 336 LYS A CA 1
ATOM 2119 C C . LYS A 1 336 ? 30.181 27.488 53.964 1.00 37.49 336 LYS A C 1
ATOM 2120 O O . LYS A 1 336 ? 31.121 28.020 53.363 1.00 37.40 336 LYS A O 1
ATOM 2126 N N . GLU A 1 337 ? 29.999 26.168 53.971 1.00 31.36 337 GLU A N 1
ATOM 2127 C CA . GLU A 1 337 ? 30.948 25.259 53.342 1.00 41.63 337 GLU A CA 1
ATOM 2128 C C . GLU A 1 337 ? 30.920 25.331 51.821 1.00 41.66 337 GLU A C 1
ATOM 2129 O O . GLU A 1 337 ? 31.850 24.830 51.180 1.00 35.76 337 GLU A O 1
ATOM 2135 N N . GLU A 1 338 ? 29.888 25.931 51.231 1.00 33.43 338 GLU A N 1
ATOM 2136 C CA . GLU A 1 338 ? 29.811 26.110 49.788 1.00 37.91 338 GLU A CA 1
ATOM 2137 C C . GLU A 1 338 ? 30.154 27.527 49.351 1.00 28.62 338 GLU A C 1
ATOM 2138 O O . GLU A 1 338 ? 30.089 27.825 48.155 1.00 41.18 338 GLU A O 1
ATOM 2144 N N . VAL A 1 339 ? 30.522 28.399 50.285 1.00 31.00 339 VAL A N 1
ATOM 2145 C CA . VAL A 1 339 ? 30.798 29.798 49.976 1.00 34.37 339 VAL A CA 1
ATOM 2146 C C . VAL A 1 339 ? 32.164 29.890 49.303 1.00 38.93 339 VAL A C 1
ATOM 2147 O O . VAL A 1 339 ? 33.194 29.607 49.919 1.00 38.97 339 VAL A O 1
ATOM 2151 N N . THR A 1 340 ? 32.171 30.280 48.031 1.00 38.46 340 THR A N 1
ATOM 2152 C CA . THR A 1 340 ? 33.383 30.567 47.278 1.00 40.90 340 THR A CA 1
ATOM 2153 C C . THR A 1 340 ? 33.192 31.887 46.542 1.00 47.48 340 THR A C 1
ATOM 2154 O O . THR A 1 340 ? 32.117 32.493 46.584 1.00 37.65 340 THR A O 1
ATOM 2158 N N . VAL A 1 341 ? 34.248 32.338 45.862 1.00 35.25 341 VAL A N 1
ATOM 2159 C CA . VAL A 1 341 ? 34.115 33.484 44.965 1.00 37.42 341 VAL A CA 1
ATOM 2160 C C . VAL A 1 341 ? 33.038 33.209 43.924 1.00 44.14 341 VAL A C 1
ATOM 2161 O O . VAL A 1 341 ? 32.207 34.072 43.616 1.00 37.37 341 VAL A O 1
ATOM 2165 N N . SER A 1 342 ? 33.019 31.987 43.390 1.00 32.83 342 SER A N 1
ATOM 2166 C CA . SER A 1 342 ? 32.110 31.661 42.297 1.00 37.82 342 SER A CA 1
ATOM 2167 C C . SER A 1 342 ? 30.675 31.501 42.786 1.00 32.72 342 SER A C 1
ATOM 2168 O O . SER A 1 342 ? 29.739 31.991 42.143 1.00 39.82 342 SER A O 1
ATOM 2171 N N . SER A 1 343 ? 30.475 30.813 43.915 1.00 33.82 343 SER A N 1
ATOM 2172 C CA . SER A 1 343 ? 29.116 30.609 44.408 1.00 45.59 343 SER A CA 1
ATOM 2173 C C . SER A 1 343 ? 28.512 31.902 44.938 1.00 38.18 343 SER A C 1
ATOM 2174 O O . SER A 1 343 ? 27.289 32.073 44.899 1.00 37.72 343 SER A O 1
ATOM 2177 N N . LEU A 1 344 ? 29.345 32.818 45.442 1.00 37.41 344 LEU A N 1
ATOM 2178 C CA . LEU A 1 344 ? 28.849 34.144 45.796 1.00 33.21 344 LEU A CA 1
ATOM 2179 C C . LEU A 1 344 ? 28.360 34.885 44.558 1.00 38.79 344 LEU A C 1
ATOM 2180 O O . LEU A 1 344 ? 27.292 35.507 44.577 1.00 35.63 344 LEU A O 1
ATOM 2185 N N . GLN A 1 345 ? 29.130 34.825 43.470 1.00 32.88 345 GLN A N 1
ATOM 2186 C CA . GLN A 1 345 ? 28.692 35.415 42.210 1.00 32.89 345 GLN A CA 1
ATOM 2187 C C . GLN A 1 345 ? 27.420 34.742 41.706 1.00 43.01 345 GLN A C 1
ATOM 2188 O O . GLN A 1 345 ? 26.482 35.413 41.262 1.00 37.87 345 GLN A O 1
ATOM 2194 N N . GLU A 1 346 ? 27.375 33.407 41.772 1.00 35.68 346 GLU A N 1
ATOM 2195 C CA . GLU A 1 346 ? 26.219 32.668 41.270 1.00 38.53 346 GLU A CA 1
ATOM 2196 C C . GLU A 1 346 ? 24.962 32.990 42.066 1.00 37.60 346 GLU A C 1
ATOM 2197 O O . GLU A 1 346 ? 23.886 33.186 41.488 1.00 34.87 346 GLU A O 1
ATOM 2203 N N . ALA A 1 347 ? 25.076 33.040 43.395 1.00 31.79 347 ALA A N 1
ATOM 2204 C CA . ALA A 1 347 ? 23.911 33.308 44.233 1.00 34.14 347 ALA A CA 1
ATOM 2205 C C . ALA A 1 347 ? 23.364 34.707 43.981 1.00 41.89 347 ALA A C 1
ATOM 2206 O O . ALA A 1 347 ? 22.149 34.898 43.847 1.00 31.36 347 ALA A O 1
ATOM 2208 N N . VAL A 1 348 ? 24.254 35.700 43.913 1.00 34.79 348 VAL A N 1
ATOM 2209 C CA . VAL A 1 348 ? 23.822 37.073 43.669 1.00 35.52 348 VAL A CA 1
ATOM 2210 C C . VAL A 1 348 ? 23.202 37.198 42.283 1.00 31.38 348 VAL A C 1
ATOM 2211 O O . VAL A 1 348 ? 22.187 37.881 42.098 1.00 36.24 348 VAL A O 1
ATOM 2215 N N . GLN A 1 349 ? 23.792 36.528 41.290 1.00 35.03 349 GLN A N 1
ATOM 2216 C CA . GLN A 1 349 ? 23.249 36.582 39.936 1.00 34.35 349 GLN A CA 1
ATOM 2217 C C . GLN A 1 349 ? 21.874 35.927 39.860 1.00 40.96 349 GLN A C 1
ATOM 2218 O O . GLN A 1 349 ? 20.967 36.451 39.202 1.00 36.24 349 GLN A O 1
ATOM 2224 N N . ALA A 1 350 ? 21.695 34.788 40.533 1.00 36.80 350 ALA A N 1
ATOM 2225 C CA . ALA A 1 350 ? 20.414 34.091 40.468 1.00 41.27 350 ALA A CA 1
ATOM 2226 C C . ALA A 1 350 ? 19.320 34.866 41.194 1.00 41.39 350 ALA A C 1
ATOM 2227 O O . ALA A 1 350 ? 18.186 34.949 40.709 1.00 44.36 350 ALA A O 1
ATOM 2229 N N . VAL A 1 351 ? 19.641 35.446 42.351 1.00 34.53 351 VAL A N 1
ATOM 2230 C CA . VAL A 1 351 ? 18.626 36.130 43.147 1.00 30.35 351 VAL A CA 1
ATOM 2231 C C . VAL A 1 351 ? 18.242 37.459 42.505 1.00 40.93 351 VAL A C 1
ATOM 2232 O O . VAL A 1 351 ? 17.056 37.773 42.354 1.00 36.43 351 VAL A O 1
ATOM 2236 N N . SER A 1 352 ? 19.239 38.259 42.117 1.00 32.27 352 SER A N 1
ATOM 2237 C CA . SER A 1 352 ? 18.966 39.603 41.619 1.00 40.16 352 SER A CA 1
ATOM 2238 C C . SER A 1 352 ? 18.278 39.603 40.260 1.00 36.06 352 SER A C 1
ATOM 2239 O O . SER A 1 352 ? 17.616 40.589 39.919 1.00 37.04 352 SER A O 1
ATOM 2242 N N . SER A 1 353 ? 18.414 38.534 39.480 1.00 35.08 353 SER A N 1
ATOM 2243 C CA . SER A 1 353 ? 17.797 38.460 38.162 1.00 43.66 353 SER A CA 1
ATOM 2244 C C . SER A 1 353 ? 16.448 37.750 38.174 1.00 53.23 353 SER A C 1
ATOM 2245 O O . SER A 1 353 ? 15.851 37.571 37.107 1.00 39.73 353 SER A O 1
ATOM 2248 N N . ASP A 1 354 ? 15.952 37.352 39.344 1.00 41.51 354 ASP A N 1
ATOM 2249 C CA . ASP A 1 354 ? 14.720 36.572 39.463 1.00 45.23 354 ASP A CA 1
ATOM 2250 C C . ASP A 1 354 ? 13.589 37.520 39.851 1.00 36.21 354 ASP A C 1
ATOM 2251 O O . ASP A 1 354 ? 13.444 37.888 41.019 1.00 34.71 354 ASP A O 1
ATOM 2256 N N . GLN A 1 355 ? 12.771 37.897 38.864 1.00 36.37 355 GLN A N 1
ATOM 2257 C CA . GLN A 1 355 ? 11.706 38.864 39.110 1.00 37.10 355 GLN A CA 1
ATOM 2258 C C . GLN A 1 355 ? 10.569 38.272 39.933 1.00 33.00 355 GLN A C 1
ATOM 2259 O O . GLN A 1 355 ? 9.931 38.992 40.709 1.00 40.46 355 GLN A O 1
ATOM 2265 N N . GLU A 1 356 ? 10.291 36.977 39.777 1.00 38.52 356 GLU A N 1
ATOM 2266 C CA . GLU A 1 356 ? 9.227 36.364 40.565 1.00 38.16 356 GLU A CA 1
ATOM 2267 C C . GLU A 1 356 ? 9.620 36.269 42.034 1.00 36.43 356 GLU A C 1
ATOM 2268 O O . GLU A 1 356 ? 8.774 36.437 42.921 1.00 34.28 356 GLU A O 1
ATOM 2274 N N . LEU A 1 357 ? 10.902 36.012 42.309 1.00 37.45 357 LEU A N 1
ATOM 2275 C CA . LEU A 1 357 ? 11.391 36.054 43.683 1.00 30.17 357 LEU A CA 1
ATOM 2276 C C . LEU A 1 357 ? 11.202 37.438 44.290 1.00 28.76 357 LEU A C 1
ATOM 2277 O O . LEU A 1 357 ? 10.786 37.566 45.448 1.00 33.10 357 LEU A O 1
ATOM 2282 N N . LEU A 1 358 ? 11.509 38.488 43.524 1.00 27.96 358 LEU A N 1
ATOM 2283 C CA . LEU A 1 358 ? 11.414 39.844 44.055 1.00 35.02 358 LEU A CA 1
ATOM 2284 C C . LEU A 1 358 ? 9.973 40.214 44.382 1.00 35.57 358 LEU A C 1
ATOM 2285 O O . LEU A 1 358 ? 9.711 40.882 45.389 1.00 33.23 358 LEU A O 1
ATOM 2290 N N . SER A 1 359 ? 9.021 39.791 43.545 1.00 30.79 359 SER A N 1
ATOM 2291 C CA . SER A 1 359 ? 7.620 40.069 43.842 1.00 31.36 359 SER A CA 1
ATOM 2292 C C . SER A 1 359 ? 7.145 39.292 45.063 1.00 36.90 359 SER A C 1
ATOM 2293 O O . SER A 1 359 ? 6.265 39.763 45.791 1.00 42.89 359 SER A O 1
ATOM 2296 N N . ARG A 1 360 ? 7.716 38.110 45.309 1.00 39.43 360 ARG A N 1
ATOM 2297 C CA . ARG A 1 360 ? 7.431 37.407 46.556 1.00 35.96 360 ARG A CA 1
ATOM 2298 C C . ARG A 1 360 ? 8.015 38.153 47.748 1.00 27.51 360 ARG A C 1
ATOM 2299 O O . ARG A 1 360 ? 7.413 38.180 48.828 1.00 35.07 360 ARG A O 1
ATOM 2307 N N . VAL A 1 361 ? 9.191 38.760 47.573 1.00 37.08 361 VAL A N 1
ATOM 2308 C CA . VAL A 1 361 ? 9.756 39.598 48.626 1.00 28.22 361 VAL A CA 1
ATOM 2309 C C . VAL A 1 361 ? 8.874 40.819 48.856 1.00 44.61 361 VAL A C 1
ATOM 2310 O O . VAL A 1 361 ? 8.678 41.259 49.997 1.00 34.53 361 VAL A O 1
ATOM 2314 N N . LYS A 1 362 ? 8.315 41.377 47.778 1.00 29.78 362 LYS A N 1
ATOM 2315 C CA . LYS A 1 362 ? 7.384 42.492 47.920 1.00 40.07 362 LYS A CA 1
ATOM 2316 C C . LYS A 1 362 ? 6.117 42.062 48.649 1.00 38.13 362 LYS A C 1
ATOM 2317 O O . LYS A 1 362 ? 5.572 42.824 49.456 1.00 39.71 362 LYS A O 1
ATOM 2323 N N . ASN A 1 363 ? 5.631 40.848 48.373 1.00 36.75 363 ASN A N 1
ATOM 2324 C CA . ASN A 1 363 ? 4.489 40.322 49.113 1.00 35.88 363 ASN A CA 1
ATOM 2325 C C . ASN A 1 363 ? 4.808 40.219 50.599 1.00 41.61 363 ASN A C 1
ATOM 2326 O O . ASN A 1 363 ? 4.015 40.642 51.448 1.00 42.11 363 ASN A O 1
ATOM 2331 N N . MET A 1 364 ? 5.976 39.660 50.930 1.00 38.26 364 MET A N 1
ATOM 2332 C CA . MET A 1 364 ? 6.366 39.536 52.330 1.00 34.85 364 MET A CA 1
ATOM 2333 C C . MET A 1 364 ? 6.578 40.900 52.974 1.00 31.86 364 MET A C 1
ATOM 2334 O O . MET A 1 364 ? 6.328 41.062 54.174 1.00 40.39 364 MET A O 1
ATOM 2339 N N . GLN A 1 365 ? 7.037 41.889 52.202 1.00 35.20 365 GLN A N 1
ATOM 2340 C CA . GLN A 1 365 ? 7.104 43.249 52.727 1.00 38.98 365 GLN A CA 1
ATOM 2341 C C . GLN A 1 365 ? 5.717 43.755 53.100 1.00 44.26 365 GLN A C 1
ATOM 2342 O O . GLN A 1 365 ? 5.546 44.426 54.124 1.00 44.74 365 GLN A O 1
ATOM 2348 N N . LYS A 1 366 ? 4.711 43.441 52.280 1.00 39.76 366 LYS A N 1
ATOM 2349 C CA . LYS A 1 366 ? 3.343 43.823 52.610 1.00 50.73 366 LYS A CA 1
ATOM 2350 C C . LYS A 1 366 ? 2.879 43.147 53.894 1.00 49.36 366 LYS A C 1
ATOM 2351 O O . LYS A 1 366 ? 2.237 43.782 54.738 1.00 47.98 366 LYS A O 1
ATOM 2357 N N . ASP A 1 367 ? 3.202 41.860 54.061 1.00 41.76 367 ASP A N 1
ATOM 2358 C CA . ASP A 1 367 ? 2.865 41.168 55.302 1.00 42.25 367 ASP A CA 1
ATOM 2359 C C . ASP A 1 367 ? 3.518 41.840 56.502 1.00 45.17 367 ASP A C 1
ATOM 2360 O O . ASP A 1 367 ? 2.920 41.920 57.582 1.00 43.77 367 ASP A O 1
ATOM 2365 N N . VAL A 1 368 ? 4.748 42.331 56.330 1.00 39.37 368 VAL A N 1
ATOM 2366 C CA . VAL A 1 368 ? 5.457 42.983 57.428 1.00 39.19 368 VAL A CA 1
ATOM 2367 C C . VAL A 1 368 ? 4.752 44.272 57.831 1.00 57.17 368 VAL A C 1
ATOM 2368 O O . VAL A 1 368 ? 4.567 44.549 59.023 1.00 53.03 368 VAL A O 1
ATOM 2372 N N . LYS A 1 369 ? 4.342 45.078 56.847 1.00 50.25 369 LYS A N 1
ATOM 2373 C CA . LYS A 1 369 ? 3.680 46.344 57.150 1.00 65.25 369 LYS A CA 1
ATOM 2374 C C . LYS A 1 369 ? 2.333 46.114 57.826 1.00 52.85 369 LYS A C 1
ATOM 2375 O O . LYS A 1 369 ? 2.014 46.755 58.834 1.00 53.85 369 LYS A O 1
ATOM 2381 N N . GLU A 1 370 ? 1.528 45.198 57.284 1.00 52.19 370 GLU A N 1
ATOM 2382 C CA . GLU A 1 370 ? 0.207 44.922 57.837 1.00 52.05 370 GLU A CA 1
ATOM 2383 C C . GLU A 1 370 ? 0.263 44.264 59.209 1.00 64.22 370 GLU A C 1
ATOM 2384 O O . GLU A 1 370 ? -0.783 44.134 59.855 1.00 65.80 370 GLU A O 1
ATOM 2390 N N . ALA A 1 371 ? 1.446 43.852 59.670 1.00 50.64 371 ALA A N 1
ATOM 2391 C CA . ALA A 1 371 ? 1.537 43.145 60.941 1.00 58.02 371 ALA A CA 1
ATOM 2392 C C . ALA A 1 371 ? 1.299 44.073 62.127 1.00 52.54 371 ALA A C 1
ATOM 2393 O O . ALA A 1 371 ? 0.906 43.608 63.203 1.00 50.51 371 ALA A O 1
ATOM 2395 N N . GLY A 1 372 ? 1.530 45.377 61.960 1.00 53.40 372 GLY A N 1
ATOM 2396 C CA . GLY A 1 372 ? 1.214 46.366 62.965 1.00 63.00 372 GLY A CA 1
ATOM 2397 C C . GLY A 1 372 ? 2.415 46.934 63.697 1.00 62.61 372 GLY A C 1
ATOM 2398 O O . GLY A 1 372 ? 2.374 48.093 64.124 1.00 58.98 372 GLY A O 1
ATOM 2399 N N . GLY A 1 373 ? 3.473 46.143 63.868 1.00 52.37 373 GLY A N 1
ATOM 2400 C CA . GLY A 1 373 ? 4.681 46.666 64.477 1.00 51.15 373 GLY A CA 1
ATOM 2401 C C . GLY A 1 373 ? 4.512 46.997 65.951 1.00 56.76 373 GLY A C 1
ATOM 2402 O O . GLY A 1 373 ? 3.678 46.425 66.662 1.00 54.12 373 GLY A O 1
ATOM 2403 N N . ALA A 1 374 ? 5.324 47.953 66.410 1.00 49.18 374 ALA A N 1
ATOM 2404 C CA . ALA A 1 374 ? 5.347 48.304 67.827 1.00 62.68 374 ALA A CA 1
ATOM 2405 C C . ALA A 1 374 ? 4.031 48.917 68.286 1.00 65.53 374 ALA A C 1
ATOM 2406 O O . ALA A 1 374 ? 3.688 48.828 69.471 1.00 72.96 374 ALA A O 1
ATOM 2408 N N . GLU A 1 375 ? 3.283 49.543 67.375 1.00 66.41 375 GLU A N 1
ATOM 2409 C CA . GLU A 1 375 ? 2.022 50.166 67.765 1.00 63.05 375 GLU A CA 1
ATOM 2410 C C . GLU A 1 375 ? 0.964 49.115 68.078 1.00 75.76 375 GLU A C 1
ATOM 2411 O O . GLU A 1 375 ? 0.292 49.187 69.114 1.00 79.13 375 GLU A O 1
ATOM 2417 N N . ARG A 1 376 ? 0.799 48.131 67.189 1.00 66.32 376 ARG A N 1
ATOM 2418 C CA . ARG A 1 376 ? -0.152 47.056 67.448 1.00 68.94 376 ARG A CA 1
ATOM 2419 C C . ARG A 1 376 ? 0.223 46.272 68.697 1.00 76.67 376 ARG A C 1
ATOM 2420 O O . ARG A 1 376 ? -0.659 45.830 69.441 1.00 66.60 376 ARG A O 1
ATOM 2428 N N . ALA A 1 377 ? 1.521 46.100 68.954 1.00 75.11 377 ALA A N 1
ATOM 2429 C CA . ALA A 1 377 ? 1.942 45.370 70.143 1.00 69.87 377 ALA A CA 1
ATOM 2430 C C . ALA A 1 377 ? 1.633 46.160 71.410 1.00 74.88 377 ALA A C 1
ATOM 2431 O O . ALA A 1 377 ? 1.128 45.602 72.390 1.00 72.09 377 ALA A O 1
ATOM 2433 N N . ALA A 1 378 ? 1.921 47.465 71.405 1.00 66.97 378 ALA A N 1
ATOM 2434 C CA . ALA A 1 378 ? 1.602 48.292 72.565 1.00 83.23 378 ALA A CA 1
ATOM 2435 C C . ALA A 1 378 ? 0.100 48.330 72.818 1.00 79.56 378 ALA A C 1
ATOM 2436 O O . ALA A 1 378 ? -0.344 48.316 73.973 1.00 83.21 378 ALA A O 1
ATOM 2438 N N . ALA A 1 379 ? -0.699 48.370 71.749 1.00 73.19 379 ALA A N 1
ATOM 2439 C CA . ALA A 1 379 ? -2.149 48.393 71.908 1.00 71.12 379 ALA A CA 1
ATOM 2440 C C . ALA A 1 379 ? -2.667 47.073 72.467 1.00 77.97 379 ALA A C 1
ATOM 2441 O O . ALA A 1 379 ? -3.530 47.065 73.352 1.00 80.37 379 ALA A O 1
ATOM 2443 N N . GLU A 1 380 ? -2.152 45.947 71.964 1.00 83.19 380 GLU A N 1
ATOM 2444 C CA . GLU A 1 380 ? -2.585 44.650 72.474 1.00 73.87 380 GLU A CA 1
ATOM 2445 C C . GLU A 1 380 ? -2.129 44.434 73.912 1.00 78.31 380 GLU A C 1
ATOM 2446 O O . GLU A 1 380 ? -2.786 43.708 74.666 1.00 78.85 380 GLU A O 1
ATOM 2452 N N . ILE A 1 381 ? -1.010 45.047 74.305 1.00 70.44 381 ILE A N 1
ATOM 2453 C CA . ILE A 1 381 ? -0.592 45.011 75.704 1.00 78.33 381 ILE A CA 1
ATOM 2454 C C . ILE A 1 381 ? -1.626 45.707 76.580 1.00 95.35 381 ILE A C 1
ATOM 2455 O O . ILE A 1 381 ? -1.904 45.275 77.705 1.00 94.25 381 ILE A O 1
ATOM 2460 N N . GLU A 1 382 ? -2.227 46.784 76.068 1.00 96.21 382 GLU A N 1
ATOM 2461 C CA . GLU A 1 382 ? -3.200 47.539 76.851 1.00 95.03 382 GLU A CA 1
ATOM 2462 C C . GLU A 1 382 ? -4.530 46.800 76.944 1.00 91.76 382 GLU A C 1
ATOM 2463 O O . GLU A 1 382 ? -5.065 46.604 78.041 1.00 96.18 382 GLU A O 1
ATOM 2469 N N . ALA A 1 383 ? -5.080 46.382 75.800 1.00 84.34 383 ALA A N 1
ATOM 2470 C CA . ALA A 1 383 ? -6.315 45.605 75.798 1.00 92.75 383 ALA A CA 1
ATOM 2471 C C . ALA A 1 383 ? -6.174 44.285 76.544 1.00 105.26 383 ALA A C 1
ATOM 2472 O O . ALA A 1 383 ? -7.188 43.632 76.816 1.00 107.63 383 ALA A O 1
ATOM 2474 N N . PHE A 1 384 ? -4.945 43.881 76.874 1.00 99.11 384 PHE A N 1
ATOM 2475 C CA . PHE A 1 384 ? -4.732 42.695 77.694 1.00 101.78 384 PHE A CA 1
ATOM 2476 C C . PHE A 1 384 ? -5.073 42.953 79.157 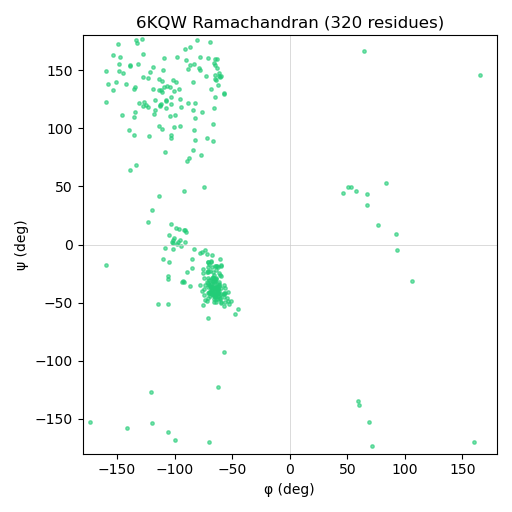1.00 107.26 384 PHE A C 1
ATOM 2477 O O . PHE A 1 384 ? -5.479 42.028 79.869 1.00 105.45 384 PHE A O 1
ATOM 2485 N N . MET A 1 385 ? -4.923 44.194 79.618 1.00 105.43 385 MET A N 1
ATOM 2486 C CA . MET A 1 385 ? -5.169 44.548 81.017 1.00 118.39 385 MET A CA 1
ATOM 2487 C C . MET A 1 385 ? -6.652 44.384 81.324 1.00 109.08 385 MET A C 1
ATOM 2488 O O . MET A 1 385 ? -7.475 45.223 80.950 1.00 98.84 385 MET A O 1
ATOM 2493 N N . LYS A 1 386 ? -7.001 43.302 82.020 1.00 116.97 386 LYS A N 1
ATOM 2494 C CA . LYS A 1 386 ? -8.402 43.003 82.286 1.00 124.82 386 LYS A CA 1
ATOM 2495 C C . LYS A 1 386 ? -8.577 42.063 83.472 1.00 131.17 386 LYS A C 1
ATOM 2496 O O . LYS A 1 386 ? -9.677 41.957 84.023 1.00 132.16 386 LYS A O 1
ATOM 2502 N N . LYS A 1 387 ? -7.517 41.364 83.862 1.00 131.39 387 LYS A N 1
ATOM 2503 C CA . LYS A 1 387 ? -7.591 40.447 84.996 1.00 140.14 387 LYS A CA 1
ATOM 2504 C C . LYS A 1 387 ? -6.360 40.563 85.887 1.00 132.40 387 LYS A C 1
ATOM 2505 O O . LYS A 1 387 ? -6.301 39.962 86.959 1.00 127.53 387 LYS A O 1
#

Sequence (322 aa):
ISMINIPAYGHVNPTLALVEKLCEKGHRVTYATTEEFAPAVQQAGGEALIYHTSLSILPQLEELYKDDQPDLIIYDFVALAGKLFLNVPVIKLCSSYAQNESFQLGNEEQLAVPEALNIVFMPKSFQIQHETFDDRFCFVGPSLGESLLIDKDDRPLMLISLGTAFNAWPEFYKMCIKAFRDSSWQVIMSVGKTIDPESLEDIPANFTIRQSVPQLEVLEKADLFISHGGMNSTMEAMNAGVPLVVIPQMYEQELTANRVDELGLGVYLPKEEVTVSSLQEAVQAVSSDQELLSRVKNMQKDVKEAGGAERAAAEIEAFMKK